Protein AF-A0A6G0VQF3-F1 (afdb_monomer)

InterPro domains:
  IPR008254 Flavodoxin/nitric oxide synthase [PS50902] (1-85)
  IPR016428 NADPH-dependent 7-cyano-7-deazaguanine reductase, QueF type 2 [TIGR03138] (78-310)
  IPR029039 Flavoprotein-like superfamily [G3DSA:3.40.50.360] (1-64)
  IPR029039 Flavoprotein-like superfamily [SSF52218] (2-85)
  IPR029139 NADPH-dependent 7-cyano-7-deazaguanine reductase, N-terminal [PF14819] (80-159)
  IPR029500 NADPH-dependent 7-cyano-7-deazaguanine reductase QueF [PF14489] (224-296)
  IPR043133 GTP cyclohydrolase I, C-terminal/NADPH-dependent 7-cyano-7-deazaguanine reductase [G3DSA:3.30.1130.10] (68-167)
  IPR043133 GTP cyclohydrolase I, C-terminal/NADPH-dependent 7-cyano-7-deazaguanine reductase [G3DSA:3.30.1130.10] (172-310)
  IPR050084 NADPH-dependent 7-cyano-7-deazaguanine reductase [PTHR34354] (188-310)

Radius of gyration: 23.1 Å; Cα contacts (8 Å, |Δi|>4): 620; chains: 1; bounding box: 64×38×63 Å

pLDDT: mean 93.53, std 6.13, range [60.81, 98.62]

Organism: Aphis craccivora (NCBI:txid307492)

Foldseek 3Di:
DAAQPAEDADEFEAACPVPQAAGRQVLLVVCVVNVVNNHNYDAWAFCPPGHGDDYSQDPDPTTGRHHYHYCPPPVLQPWWKKKKKKFQFQWAAEPVRHIDDWIKIKIDGPFFPDDDDPVVVLVVRVVRNYPYDNDVVVVQVVVQVVVCVRRVHGMDMDIDHPVRLVVLPADDDDFAELPPDPDDQDALAADLCLQLVQQPAPDWDWTKYKYQQAWAAAQVPRDIKGKIKIKTFTARGTDSVSVVNNRSSRHYHHDDPQVVQVVSQVSCCPNRVTPWIKMWMWIADDSRMTIIIMIISDDDDDDPRHHPRD

Mean predicted aligned error: 8.59 Å

Solvent-accessible surface area (backbone atoms only — not comparable to full-atom values): 16806 Å² total; per-residue (Å²): 128,85,29,68,91,36,79,43,76,46,72,39,72,37,40,42,74,91,38,15,72,51,28,36,30,68,44,32,60,52,49,52,54,44,50,76,29,45,31,47,74,46,62,74,24,69,43,78,95,66,65,64,78,33,48,61,20,48,77,51,92,61,27,27,57,9,44,76,42,33,64,86,84,41,47,86,76,52,63,44,39,39,43,37,31,39,36,65,70,44,39,26,17,32,80,88,61,51,80,43,75,36,35,36,41,38,38,39,38,69,68,34,75,42,85,81,58,67,67,60,50,42,54,57,54,58,62,32,50,82,39,68,37,91,47,71,66,60,52,51,52,51,52,40,54,54,47,21,64,67,20,53,31,57,54,48,77,47,80,38,54,68,67,62,54,58,74,62,49,71,45,76,88,72,68,44,70,55,68,91,60,100,72,91,82,92,68,42,64,70,43,75,70,44,42,61,72,22,75,77,50,91,50,71,44,76,50,38,34,30,35,75,73,35,30,31,16,34,69,87,75,66,46,81,41,46,26,35,40,38,41,36,35,32,26,52,42,67,38,54,68,31,47,47,54,32,48,45,5,28,50,72,34,66,44,54,72,58,55,49,46,52,48,52,41,50,50,43,47,73,64,56,56,43,81,36,45,34,34,37,36,48,31,40,52,58,89,51,33,27,55,31,29,34,41,19,74,48,96,80,83,79,85,83,57,45,46,91,79,82

Sequence (310 aa):
INFSNKTVALFGCGDQEDYSEYFCDALSVIYKTIKKNKAKIIGEWPTKGYIFDSSKALLNKDYFVGLILDEDRQSDQTTYRKDVWTLYELSWLNLDGLPQIAIARIEFDVTTINIIESKSLKLYINSFNQIKFSKSIHLIEQLKHDLNQCAMGKVCIKLFNLNEVENAGISKFSGICIDNKNISIKSYNYNKLLLKTSSKTQQVVTESLYSDLFKSNCPVTNQPDWASINIIYTGQKINHIALLKYLISFRTHNEFHEECIERIFNDIQNICCPKKLTVYARYNRRGGIDINPWRSNIFFEPSFVRLARQ

Nearest PDB structures (foldseek):
  3uxj-assembly2_C  TM=9.795E-01  e=9.397E-35  Vibrio cholerae O1 biovar El Tor str. N16961
  4iqi-assembly1_A  TM=9.760E-01  e=7.835E-34  Vibrio cholerae O1 biovar El Tor str. N16961
  4ghm-assembly1_B  TM=9.785E-01  e=2.700E-33  Vibrio cholerae O1 biovar El Tor str. N16961
  3rzp-assembly2_C  TM=9.761E-01  e=4.078E-33  Vibrio cholerae
  3rj4-assembly1_A  TM=9.653E-01  e=5.161E-33  Vibrio cholerae O1 biovar El Tor str. N16961

Structure (mmCIF, N/CA/C/O backbone):
data_AF-A0A6G0VQF3-F1
#
_entry.id   AF-A0A6G0VQF3-F1
#
loop_
_atom_site.group_PDB
_atom_site.id
_atom_site.type_symbol
_atom_site.label_atom_id
_atom_site.label_alt_id
_atom_site.label_comp_id
_atom_site.label_asym_id
_atom_site.label_entity_id
_atom_site.label_seq_id
_atom_site.pdbx_PDB_ins_code
_atom_site.Cartn_x
_atom_site.Cartn_y
_atom_site.Cartn_z
_atom_site.occupancy
_atom_site.B_iso_or_equiv
_atom_site.auth_seq_id
_atom_site.auth_comp_id
_atom_site.auth_asym_id
_atom_site.auth_atom_id
_atom_site.pdbx_PDB_model_num
ATOM 1 N N . ILE A 1 1 ? -38.102 -13.947 0.397 1.00 76.44 1 ILE A N 1
ATOM 2 C CA . ILE A 1 1 ? -36.753 -14.125 0.995 1.00 76.44 1 ILE A CA 1
ATOM 3 C C . ILE A 1 1 ? -36.885 -13.890 2.498 1.00 76.44 1 ILE A C 1
ATOM 5 O O . ILE A 1 1 ? -37.515 -12.911 2.858 1.00 76.44 1 ILE A O 1
ATOM 9 N N . ASN A 1 2 ? -36.377 -14.771 3.366 1.00 84.44 2 ASN A N 1
ATOM 10 C CA . ASN A 1 2 ? -36.492 -14.636 4.828 1.00 84.44 2 ASN A CA 1
ATOM 11 C C . ASN A 1 2 ? -35.145 -14.195 5.433 1.00 84.44 2 ASN A C 1
ATOM 13 O O . ASN A 1 2 ? -34.149 -14.891 5.248 1.00 84.44 2 ASN A O 1
ATOM 17 N N . PHE A 1 3 ? -35.120 -13.078 6.170 1.00 90.25 3 PHE A N 1
ATOM 18 C CA . PHE A 1 3 ? -33.912 -12.531 6.800 1.00 90.25 3 PHE A CA 1
ATOM 19 C C . PHE A 1 3 ? -33.907 -12.621 8.336 1.00 90.25 3 PHE A C 1
ATOM 21 O O . PHE A 1 3 ? -33.040 -12.024 8.963 1.00 90.25 3 PHE A O 1
ATOM 28 N N . SER A 1 4 ? -34.811 -13.388 8.956 1.00 89.12 4 SER A N 1
ATOM 29 C CA . SER A 1 4 ? -35.035 -13.399 10.421 1.00 89.12 4 SER A CA 1
ATOM 30 C C . SER A 1 4 ? -33.774 -13.591 11.286 1.00 89.12 4 SER A C 1
ATOM 32 O O . SER A 1 4 ? -33.702 -13.059 12.385 1.00 89.12 4 SER A O 1
ATOM 34 N N . ASN A 1 5 ? -32.760 -14.307 10.784 1.00 91.38 5 ASN A N 1
ATOM 35 C CA . ASN A 1 5 ? -31.495 -14.568 11.490 1.00 91.38 5 ASN A CA 1
ATOM 36 C C . ASN A 1 5 ? -30.294 -13.844 10.859 1.00 91.38 5 ASN A C 1
ATOM 38 O O . ASN A 1 5 ? -29.147 -14.259 11.034 1.00 91.38 5 ASN A O 1
ATOM 42 N N . LYS A 1 6 ? -30.540 -12.808 10.053 1.00 94.31 6 LYS A N 1
ATOM 43 C CA . LYS A 1 6 ? -29.501 -12.046 9.359 1.00 94.31 6 LYS A CA 1
ATOM 44 C C . LYS A 1 6 ? -29.390 -10.651 9.958 1.00 94.31 6 LYS A C 1
ATOM 46 O O . LYS A 1 6 ? -30.382 -9.936 10.091 1.00 94.31 6 LYS A O 1
ATOM 51 N N . THR A 1 7 ? -28.158 -10.279 10.282 1.00 94.88 7 THR A N 1
ATOM 52 C CA . THR A 1 7 ? -27.789 -8.896 10.571 1.00 94.88 7 THR A CA 1
ATOM 53 C C . THR A 1 7 ? -27.442 -8.217 9.255 1.00 94.88 7 THR A C 1
ATOM 55 O O . THR A 1 7 ? -26.631 -8.750 8.499 1.00 94.88 7 THR A O 1
ATOM 58 N N . VAL A 1 8 ? -28.061 -7.075 8.972 1.00 93.56 8 VAL A N 1
ATOM 59 C CA . VAL A 1 8 ? -27.865 -6.330 7.724 1.00 93.56 8 VAL A CA 1
ATOM 60 C C . VAL A 1 8 ? -27.425 -4.911 8.054 1.00 93.56 8 VAL A C 1
ATOM 62 O O . VAL A 1 8 ? -28.078 -4.236 8.844 1.00 93.56 8 VAL A O 1
ATOM 65 N N . ALA A 1 9 ? -26.339 -4.462 7.435 1.00 93.94 9 ALA A N 1
ATOM 66 C CA . ALA A 1 9 ? -25.966 -3.055 7.372 1.00 93.94 9 ALA A CA 1
ATOM 67 C C . ALA A 1 9 ? -26.285 -2.535 5.968 1.00 93.94 9 ALA A C 1
ATOM 69 O O . ALA A 1 9 ? -26.156 -3.274 4.990 1.00 93.94 9 ALA A O 1
ATOM 70 N N . LEU A 1 10 ? -26.725 -1.286 5.884 1.00 94.56 10 LEU A N 1
ATOM 71 C CA . LEU A 1 10 ? -27.018 -0.615 4.625 1.00 94.56 10 LEU A CA 1
ATOM 72 C C . LEU A 1 10 ? -26.001 0.496 4.397 1.00 94.56 10 LEU A C 1
ATOM 74 O O . LEU A 1 10 ? -25.560 1.131 5.354 1.00 94.56 10 LEU A O 1
ATOM 78 N N . PHE A 1 11 ? -25.645 0.715 3.138 1.00 94.19 11 PHE A N 1
ATOM 79 C CA . PHE A 1 11 ? -24.887 1.879 2.713 1.00 94.19 11 PHE A CA 1
ATOM 80 C C . PHE A 1 11 ? -25.388 2.343 1.347 1.00 94.19 11 PHE A C 1
ATOM 82 O O . PHE A 1 11 ? -25.838 1.521 0.543 1.00 94.19 11 PHE A O 1
ATOM 89 N N . GLY A 1 12 ? -25.355 3.647 1.107 1.00 91.75 12 GLY A N 1
ATOM 90 C CA . GLY A 1 12 ? -25.802 4.259 -0.138 1.00 91.75 12 GLY A CA 1
ATOM 91 C C . GLY A 1 12 ? -24.855 5.366 -0.555 1.00 91.75 12 GLY A C 1
ATOM 92 O O . GLY A 1 12 ? -24.379 6.119 0.287 1.00 91.75 12 GLY A O 1
ATOM 93 N N . CYS A 1 13 ? -24.591 5.430 -1.855 1.00 90.25 13 CYS A N 1
ATOM 94 C CA . CYS A 1 13 ? -23.856 6.518 -2.482 1.00 90.25 13 CYS A CA 1
ATOM 95 C C . CYS A 1 13 ? -24.866 7.488 -3.104 1.00 90.25 13 CYS A C 1
ATOM 97 O O . CYS A 1 13 ? -25.846 7.037 -3.707 1.00 90.25 13 CYS A O 1
ATOM 99 N N . GLY A 1 14 ? -24.656 8.786 -2.952 1.00 90.12 14 GLY A N 1
ATOM 100 C CA . GLY A 1 14 ? -25.453 9.830 -3.591 1.00 90.12 14 GLY A CA 1
ATOM 101 C C . GLY A 1 14 ? -24.630 11.097 -3.772 1.00 90.12 14 GLY A C 1
ATOM 102 O O . GLY A 1 14 ? -23.522 11.170 -3.262 1.00 90.12 14 GLY A O 1
ATOM 103 N N . ASP A 1 15 ? -25.197 12.081 -4.458 1.00 89.25 15 ASP A N 1
ATOM 104 C CA . ASP A 1 15 ? -24.650 13.438 -4.549 1.00 89.25 15 ASP A CA 1
ATOM 105 C C . ASP A 1 15 ? -25.681 14.380 -3.921 1.00 89.25 15 ASP A C 1
ATOM 107 O O . ASP A 1 15 ?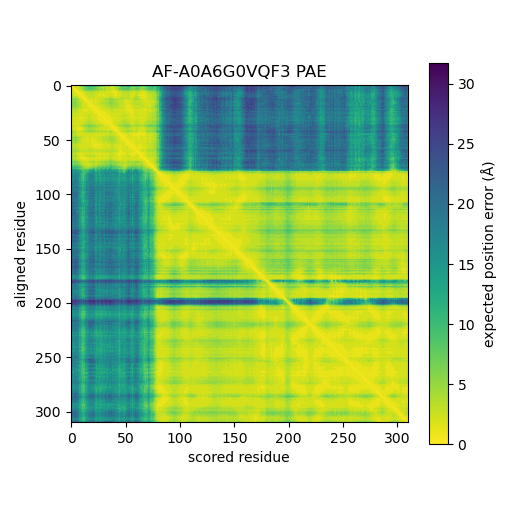 -26.834 14.451 -4.366 1.00 89.25 15 ASP A O 1
ATOM 111 N N . GLN A 1 16 ? -25.293 15.013 -2.817 1.00 91.19 16 GLN A N 1
ATOM 112 C CA . GLN A 1 16 ? -26.165 15.842 -1.988 1.00 91.19 16 GLN A CA 1
ATOM 113 C C . GLN A 1 16 ? -26.512 17.186 -2.640 1.00 91.19 16 GLN A 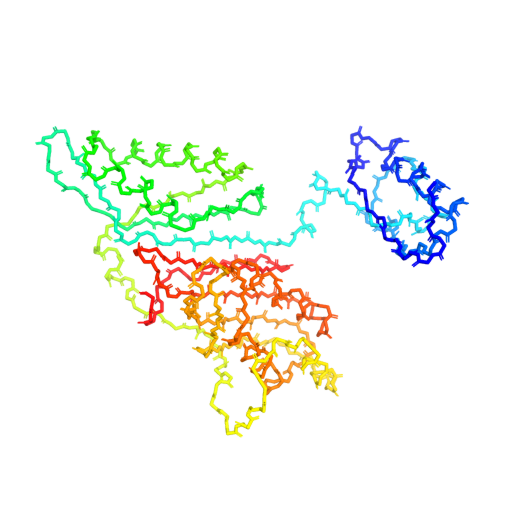C 1
ATOM 115 O O . GLN A 1 16 ? -27.486 17.811 -2.227 1.00 91.19 16 GLN A O 1
ATOM 120 N N . GLU A 1 17 ? -25.758 17.615 -3.658 1.00 89.25 17 GLU A N 1
ATOM 121 C CA . GLU A 1 17 ? -26.013 18.857 -4.388 1.00 89.25 17 GLU A CA 1
ATOM 122 C C . GLU A 1 17 ? -26.765 18.581 -5.694 1.00 89.25 17 GLU A C 1
ATOM 124 O O . GLU A 1 17 ? -27.862 19.106 -5.877 1.00 89.25 17 GLU A O 1
ATOM 129 N N . ASP A 1 18 ? -26.243 17.720 -6.575 1.00 91.44 18 ASP A N 1
ATOM 130 C CA . ASP A 1 18 ? -26.858 17.504 -7.896 1.00 91.44 18 ASP A CA 1
ATOM 131 C C . ASP A 1 18 ? -28.184 16.725 -7.808 1.00 91.44 18 ASP A C 1
ATOM 133 O O . ASP A 1 18 ? -29.052 16.861 -8.675 1.00 91.44 18 ASP A O 1
ATOM 137 N N . TYR A 1 19 ? -28.368 15.923 -6.752 1.00 92.06 19 TYR A N 1
ATOM 138 C CA . TYR A 1 19 ? -29.589 15.149 -6.495 1.00 92.06 19 TYR A CA 1
ATOM 139 C C . TYR A 1 19 ? -30.152 15.400 -5.087 1.00 92.06 19 TYR A C 1
ATOM 141 O O . TYR A 1 19 ? -30.688 14.486 -4.448 1.00 92.06 19 TYR A O 1
ATOM 149 N N . SER A 1 20 ? -30.073 16.647 -4.619 1.00 94.06 20 SER A N 1
ATOM 150 C CA . SER A 1 20 ? -30.501 17.093 -3.285 1.00 94.06 20 SER A CA 1
ATOM 151 C C . SER A 1 20 ? -31.940 16.702 -2.902 1.00 94.06 20 SER A C 1
ATOM 153 O O . SER A 1 20 ? -32.206 16.447 -1.729 1.00 94.06 20 SER A O 1
ATOM 155 N N . GLU A 1 21 ? -32.876 16.627 -3.859 1.00 96.00 21 GLU A N 1
ATOM 156 C CA . GLU A 1 21 ? -34.295 16.287 -3.628 1.00 96.00 21 GLU A CA 1
ATOM 157 C C . GLU A 1 21 ? -34.560 14.781 -3.420 1.00 96.00 21 GLU A C 1
ATOM 159 O O . GLU A 1 21 ? -35.610 14.388 -2.891 1.00 96.00 21 GLU A O 1
ATOM 164 N N . TYR A 1 22 ? -33.620 13.929 -3.842 1.00 93.56 22 TYR A N 1
ATOM 165 C CA . TYR A 1 22 ? -33.747 12.464 -3.840 1.00 93.56 22 TYR A CA 1
ATOM 166 C C . TYR A 1 22 ? -32.529 11.779 -3.206 1.00 93.56 22 TYR A C 1
ATOM 168 O O . TYR A 1 22 ? -32.245 10.608 -3.494 1.00 93.56 22 TYR A O 1
ATOM 176 N N . PHE A 1 23 ? -31.793 12.502 -2.359 1.00 95.25 23 PHE A N 1
ATOM 177 C CA . PHE A 1 23 ? -30.484 12.096 -1.869 1.00 95.25 23 PHE A CA 1
ATOM 178 C C . PHE A 1 23 ? -30.550 10.727 -1.169 1.00 95.25 23 PHE A C 1
ATOM 180 O O . PHE A 1 23 ? -31.216 10.546 -0.149 1.00 95.25 23 PHE A O 1
ATOM 187 N N . CYS A 1 24 ? -29.892 9.724 -1.756 1.00 95.81 24 CYS A N 1
ATOM 188 C CA . CYS A 1 24 ? -29.877 8.324 -1.308 1.00 95.81 24 CYS A CA 1
ATOM 189 C C . CYS A 1 24 ? -31.252 7.635 -1.128 1.00 95.81 24 CYS A C 1
ATOM 191 O O . CYS A 1 24 ? -31.352 6.626 -0.422 1.00 95.81 24 CYS A O 1
ATOM 193 N N . ASP A 1 25 ? -32.309 8.088 -1.810 1.00 95.88 25 ASP A N 1
ATOM 194 C CA . ASP A 1 25 ? -33.683 7.564 -1.693 1.00 95.88 25 ASP A CA 1
ATOM 195 C C . ASP A 1 25 ? -33.810 6.033 -1.807 1.00 95.88 25 ASP A C 1
ATOM 197 O O . ASP A 1 25 ? -34.651 5.412 -1.140 1.00 95.88 25 ASP A O 1
ATOM 201 N N . ALA A 1 26 ? -32.969 5.410 -2.638 1.00 94.50 26 ALA A N 1
ATOM 202 C CA . ALA A 1 26 ? -32.969 3.970 -2.890 1.00 94.50 26 ALA A CA 1
ATOM 203 C C . ALA A 1 26 ? -32.822 3.137 -1.603 1.00 94.50 26 ALA A C 1
ATOM 205 O O . ALA A 1 26 ? -33.435 2.070 -1.472 1.00 94.50 26 ALA A O 1
ATOM 206 N N . LEU A 1 27 ? -32.089 3.651 -0.609 1.00 95.38 27 LEU A N 1
ATOM 207 C CA . LEU A 1 27 ? -31.920 2.994 0.686 1.00 95.38 27 LEU A CA 1
ATOM 208 C C . LEU A 1 27 ? -33.245 2.772 1.415 1.00 95.38 27 LEU A C 1
ATOM 210 O O . LEU A 1 27 ? -33.416 1.745 2.071 1.00 95.38 27 LEU A O 1
ATOM 214 N N . SER A 1 28 ? -34.216 3.673 1.250 1.00 94.00 28 SER A N 1
ATOM 215 C CA . SER A 1 28 ? -35.552 3.539 1.842 1.00 94.00 28 SER A CA 1
ATOM 216 C C . SER A 1 28 ? -36.264 2.279 1.352 1.00 94.00 28 SER A C 1
ATOM 218 O O . SER A 1 28 ? -36.881 1.547 2.132 1.00 94.00 28 SER A O 1
ATOM 220 N N . VAL A 1 29 ? -36.172 2.008 0.047 1.00 93.31 29 VAL A N 1
ATOM 221 C CA . VAL A 1 29 ? -36.828 0.865 -0.601 1.00 93.31 29 VAL A CA 1
ATOM 222 C C . VAL A 1 29 ? -36.215 -0.442 -0.102 1.00 93.31 29 VAL A C 1
ATOM 224 O O . VAL A 1 29 ? -36.937 -1.374 0.277 1.00 93.31 29 VAL A O 1
ATOM 227 N N . ILE A 1 30 ? -34.884 -0.483 -0.030 1.00 94.06 30 ILE A N 1
ATOM 228 C CA . ILE A 1 30 ? -34.133 -1.636 0.469 1.00 94.06 30 ILE A CA 1
ATOM 229 C C . ILE A 1 30 ? -34.440 -1.859 1.954 1.00 94.06 30 ILE A C 1
ATOM 231 O O . ILE A 1 30 ? -34.842 -2.959 2.339 1.00 94.06 30 ILE A O 1
ATOM 235 N N . TYR A 1 31 ? -34.352 -0.814 2.779 1.00 94.56 31 TYR A N 1
ATOM 236 C CA . TYR A 1 31 ? -34.657 -0.873 4.208 1.00 94.56 31 TYR A CA 1
ATOM 237 C C . TYR A 1 31 ? -36.056 -1.421 4.481 1.00 94.56 31 TYR A C 1
ATOM 239 O O . TYR A 1 31 ? -36.204 -2.367 5.256 1.00 94.56 31 TYR A O 1
ATOM 247 N N . LYS A 1 32 ? -37.087 -0.878 3.819 1.00 93.38 32 LYS A N 1
ATOM 248 C CA . LYS A 1 32 ? -38.480 -1.322 3.987 1.00 93.38 32 LYS A CA 1
ATOM 249 C C . LYS A 1 32 ? -38.638 -2.797 3.630 1.00 93.38 32 LYS A C 1
ATOM 251 O O . LYS A 1 32 ? -39.273 -3.547 4.374 1.00 93.38 32 LYS A O 1
ATOM 256 N N . THR A 1 33 ? -38.020 -3.227 2.532 1.00 93.94 33 THR A N 1
ATOM 257 C CA . THR A 1 33 ? -38.063 -4.621 2.078 1.00 93.94 33 THR A CA 1
ATOM 258 C C . THR A 1 33 ? -37.383 -5.553 3.079 1.00 93.94 33 THR A C 1
ATOM 260 O O . THR A 1 33 ? -37.950 -6.576 3.464 1.00 93.94 33 THR A O 1
ATOM 263 N N . ILE A 1 34 ? -36.192 -5.198 3.554 1.00 93.50 34 ILE A N 1
ATOM 264 C CA . ILE A 1 34 ? -35.406 -6.016 4.484 1.00 93.50 34 ILE A CA 1
ATOM 265 C C . ILE A 1 34 ? -36.065 -6.071 5.869 1.00 93.50 34 ILE A C 1
ATOM 267 O O . ILE A 1 34 ? -36.186 -7.151 6.453 1.00 93.50 34 ILE A O 1
ATOM 271 N N . LYS A 1 35 ? -36.587 -4.939 6.356 1.00 90.81 35 LYS A N 1
ATOM 272 C CA . LYS A 1 35 ? -37.320 -4.840 7.625 1.00 90.81 35 LYS A CA 1
ATOM 273 C C . LYS A 1 35 ? -38.602 -5.670 7.601 1.00 90.81 35 LYS A C 1
ATOM 275 O O . LYS A 1 35 ? -38.848 -6.433 8.532 1.00 90.81 35 LYS A O 1
ATOM 280 N N . LYS A 1 36 ? -39.382 -5.604 6.511 1.00 94.06 36 LYS A N 1
ATOM 281 C CA . LYS A 1 36 ? -40.583 -6.440 6.311 1.00 94.06 36 LYS A CA 1
ATOM 282 C C . LYS A 1 36 ? -40.260 -7.938 6.377 1.00 94.06 36 LYS A C 1
ATOM 284 O O . LYS A 1 36 ? -41.065 -8.722 6.870 1.00 94.06 36 LYS A O 1
ATOM 289 N N . ASN A 1 37 ? -39.068 -8.327 5.929 1.00 93.94 37 ASN A N 1
ATOM 290 C CA . ASN A 1 37 ? -38.582 -9.707 5.945 1.00 93.94 37 ASN A CA 1
ATOM 291 C C . ASN A 1 37 ? -37.783 -10.071 7.221 1.00 93.94 37 ASN A C 1
ATOM 293 O O . ASN A 1 37 ? -37.055 -11.066 7.223 1.00 93.94 37 ASN A O 1
ATOM 297 N N . LYS A 1 38 ? -37.974 -9.303 8.309 1.00 92.38 38 LYS A N 1
ATOM 298 C CA . LYS A 1 38 ? -37.513 -9.568 9.686 1.00 92.38 38 LYS A CA 1
ATOM 299 C C . LYS A 1 38 ? -35.995 -9.540 9.917 1.00 92.38 38 LYS A C 1
ATOM 301 O O . LYS A 1 38 ? -35.530 -10.125 10.889 1.00 92.38 38 LYS A O 1
ATOM 306 N N . ALA A 1 39 ? -35.209 -8.868 9.076 1.00 93.19 39 ALA A N 1
ATOM 307 C CA . ALA A 1 39 ? -33.775 -8.740 9.349 1.00 93.19 39 ALA A CA 1
ATOM 308 C C . ALA A 1 39 ? -33.486 -7.859 10.573 1.00 93.19 39 ALA A C 1
ATOM 310 O O . ALA A 1 39 ? -34.196 -6.883 10.833 1.00 93.19 39 ALA A O 1
ATOM 311 N N . LYS A 1 40 ? -32.375 -8.139 11.261 1.00 93.44 40 LYS A N 1
ATOM 312 C CA . LYS A 1 40 ? -31.799 -7.229 12.255 1.00 93.44 40 LYS A CA 1
ATOM 313 C C . LYS A 1 40 ? -30.964 -6.174 11.530 1.00 93.44 40 LYS A C 1
ATOM 315 O O . LYS A 1 40 ? -29.809 -6.419 11.192 1.00 93.44 40 LYS A O 1
ATOM 320 N N . ILE A 1 41 ? -31.552 -5.013 11.270 1.00 92.62 41 ILE A N 1
ATOM 321 C CA . ILE A 1 41 ? -30.846 -3.910 10.609 1.00 92.62 41 ILE A CA 1
ATOM 322 C C . ILE A 1 41 ? -30.011 -3.157 11.649 1.00 92.62 41 ILE A C 1
ATOM 324 O O . ILE A 1 41 ? -30.498 -2.881 12.744 1.00 92.62 41 ILE A O 1
ATOM 328 N N . ILE A 1 42 ? -28.754 -2.872 11.319 1.00 92.19 42 ILE A N 1
ATOM 329 C CA . ILE A 1 42 ? -27.816 -2.112 12.152 1.00 92.19 42 ILE A CA 1
ATOM 330 C C . ILE A 1 42 ? -27.232 -0.942 11.358 1.00 92.19 42 ILE A C 1
ATOM 332 O O . ILE A 1 42 ? -27.145 -1.006 10.133 1.00 92.19 42 ILE A O 1
ATOM 336 N N . GLY A 1 43 ? -26.781 0.084 12.078 1.00 84.62 43 GLY A N 1
ATOM 337 C CA . GLY A 1 43 ? -26.184 1.281 11.495 1.00 84.62 43 GLY A C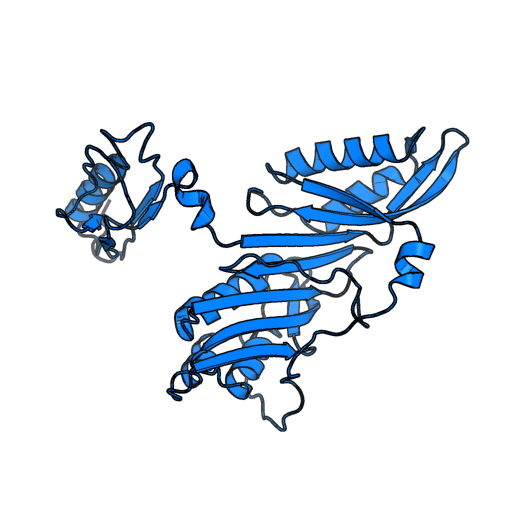A 1
ATOM 338 C C . GLY A 1 43 ? -27.227 2.367 11.251 1.00 84.62 43 GLY A C 1
ATOM 339 O O . GLY A 1 43 ? -28.021 2.284 10.317 1.00 84.62 43 GLY A O 1
ATOM 340 N N . GLU A 1 44 ? -27.202 3.383 12.105 1.00 93.12 44 GLU A N 1
ATOM 341 C CA . GLU A 1 44 ? -27.829 4.684 11.872 1.00 93.12 44 GLU A CA 1
ATOM 342 C C . GLU A 1 44 ? -26.687 5.668 11.616 1.00 93.12 44 GLU A C 1
ATOM 344 O O . GLU A 1 44 ? -25.664 5.605 12.307 1.00 93.12 44 GLU A O 1
ATOM 349 N N . TRP A 1 45 ? -26.821 6.529 10.611 1.00 95.00 45 TRP A N 1
ATOM 350 C CA . TRP A 1 45 ? -25.759 7.461 10.227 1.00 95.00 45 TRP A CA 1
ATOM 351 C C . TRP A 1 45 ? -26.226 8.901 10.404 1.00 95.00 45 TRP A C 1
ATOM 353 O O . TRP A 1 45 ? -27.339 9.208 9.981 1.00 95.00 45 TRP A O 1
ATOM 363 N N . PRO A 1 46 ? -25.442 9.784 11.045 1.00 94.69 46 PRO A N 1
ATOM 364 C CA . PRO A 1 46 ? -25.886 11.144 11.310 1.00 94.69 46 PRO A CA 1
ATOM 365 C C . PRO A 1 46 ? -26.098 11.934 10.012 1.00 94.69 46 PRO A C 1
ATOM 367 O O . PRO A 1 46 ? -25.311 11.827 9.075 1.00 94.69 46 PRO A O 1
ATOM 370 N N . THR A 1 47 ? -27.118 12.792 9.989 1.00 94.75 47 THR A N 1
ATOM 371 C CA . THR A 1 47 ? -27.329 13.785 8.916 1.00 94.75 47 THR A CA 1
ATOM 372 C C . THR A 1 47 ? -26.338 14.945 8.988 1.00 94.75 47 THR A C 1
ATOM 374 O O . THR A 1 47 ? -26.200 15.727 8.049 1.00 94.75 47 THR A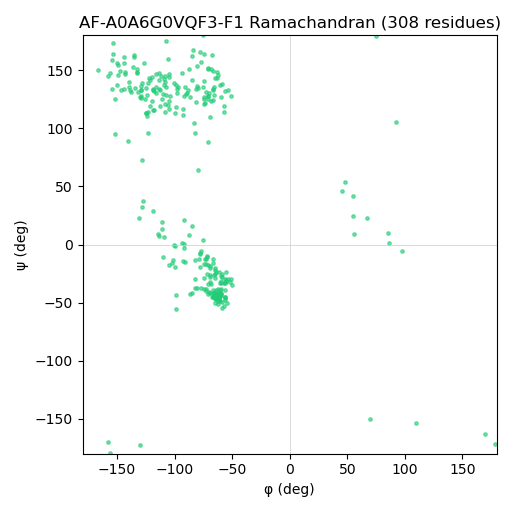 O 1
ATOM 377 N N . LYS A 1 48 ? -25.607 15.059 10.102 1.00 93.38 48 LYS A N 1
ATOM 378 C CA . LYS A 1 48 ? -24.586 16.082 10.312 1.00 93.38 48 LYS A CA 1
ATOM 379 C C . LYS A 1 48 ? -23.488 15.990 9.251 1.00 93.38 48 LYS A C 1
ATOM 381 O O . LYS A 1 48 ? -22.836 14.960 9.127 1.00 93.38 48 LYS A O 1
ATOM 386 N N . GLY A 1 49 ? -23.221 17.118 8.598 1.00 87.56 49 GLY A N 1
ATOM 387 C CA . GLY A 1 49 ? -22.200 17.232 7.557 1.00 87.56 49 GLY A CA 1
ATOM 388 C C . GLY A 1 49 ? -22.756 17.124 6.139 1.00 87.56 49 GLY A C 1
ATOM 389 O O . GLY A 1 49 ? -21.996 17.371 5.212 1.00 87.56 49 GLY A O 1
ATOM 390 N N . TYR A 1 50 ? -24.049 16.822 5.982 1.00 91.69 50 TYR A N 1
ATOM 391 C CA . TYR A 1 50 ? -24.733 16.823 4.690 1.00 91.69 50 TYR A CA 1
ATOM 392 C C . TYR A 1 50 ? -25.634 18.054 4.531 1.00 91.69 50 TYR A C 1
ATOM 394 O O . TYR A 1 50 ? -26.241 18.518 5.499 1.00 91.69 50 TYR A O 1
ATOM 402 N N . ILE A 1 51 ? -25.745 18.547 3.301 1.00 91.56 51 ILE A N 1
ATOM 403 C CA . ILE A 1 51 ? -26.639 19.610 2.849 1.00 91.56 51 ILE A CA 1
ATOM 404 C C . ILE A 1 51 ? -27.454 19.033 1.691 1.00 91.56 51 ILE A C 1
ATOM 406 O O . ILE A 1 51 ? -26.894 18.707 0.656 1.00 91.56 51 ILE A O 1
ATOM 410 N N . PHE A 1 52 ? -28.760 18.869 1.880 1.00 94.88 52 PHE A N 1
ATOM 411 C CA . PHE A 1 52 ? -29.678 18.298 0.890 1.00 94.88 52 PHE A CA 1
ATOM 412 C C . PHE A 1 52 ? -31.101 18.818 1.150 1.00 94.88 52 PHE A C 1
ATOM 414 O O . PHE A 1 52 ? -31.416 19.217 2.275 1.00 94.88 52 PHE A O 1
ATOM 421 N N . ASP A 1 53 ? -31.972 18.777 0.141 1.00 96.00 53 ASP A N 1
ATOM 422 C CA . ASP A 1 53 ? -33.355 19.264 0.247 1.00 96.00 53 ASP A CA 1
ATOM 423 C C . ASP A 1 53 ? -34.295 18.198 0.824 1.00 96.00 53 ASP A C 1
ATOM 425 O O . ASP A 1 53 ? -35.162 18.484 1.654 1.00 96.00 53 ASP A O 1
ATOM 429 N N . SER A 1 54 ? -34.136 16.943 0.391 1.00 95.19 54 SER A N 1
ATOM 430 C CA . SER A 1 54 ? -34.993 15.829 0.791 1.00 95.19 54 SER A CA 1
ATOM 431 C C . SER A 1 54 ? -34.292 14.476 0.649 1.00 95.19 54 SER A C 1
ATOM 433 O O . SER A 1 54 ? -33.481 14.244 -0.241 1.00 95.19 54 SER A O 1
ATOM 435 N N . SER A 1 55 ? -34.636 13.544 1.542 1.00 96.50 55 SER A N 1
ATOM 436 C CA . SER A 1 55 ? -34.181 12.157 1.463 1.00 96.50 55 SER A CA 1
ATOM 437 C C . SER A 1 55 ? -35.183 11.201 2.105 1.00 96.50 55 SER A C 1
ATOM 439 O O . SER A 1 55 ? -35.513 11.295 3.291 1.00 96.50 55 SER A O 1
ATOM 441 N N . LYS A 1 56 ? -35.624 10.194 1.348 1.00 96.50 56 LYS A N 1
ATOM 442 C CA . LYS A 1 56 ? -36.427 9.068 1.852 1.00 96.50 56 LYS A CA 1
ATOM 443 C C . LYS A 1 56 ? -35.611 8.103 2.714 1.00 96.50 56 LYS A C 1
ATOM 445 O O . LYS A 1 56 ? -36.203 7.198 3.315 1.00 96.50 56 LYS A O 1
ATOM 450 N N . ALA A 1 57 ? -34.284 8.245 2.744 1.00 96.06 57 ALA A N 1
ATOM 451 C CA . ALA A 1 57 ? -33.394 7.443 3.577 1.00 96.06 57 ALA A CA 1
ATOM 452 C C . ALA A 1 57 ? -33.388 7.896 5.047 1.00 96.06 57 ALA A C 1
ATOM 454 O O . ALA A 1 57 ? -32.832 7.197 5.888 1.00 96.06 57 ALA A O 1
ATOM 455 N N . LEU A 1 58 ? -34.018 9.021 5.393 1.00 96.19 58 LEU A N 1
ATOM 456 C CA . LEU A 1 58 ? -34.110 9.488 6.776 1.00 96.19 58 LEU A CA 1
ATOM 457 C C . LEU A 1 58 ? -34.945 8.543 7.656 1.00 96.19 58 LEU A C 1
ATOM 459 O O . LEU A 1 58 ? -36.088 8.206 7.339 1.00 96.19 58 LEU A O 1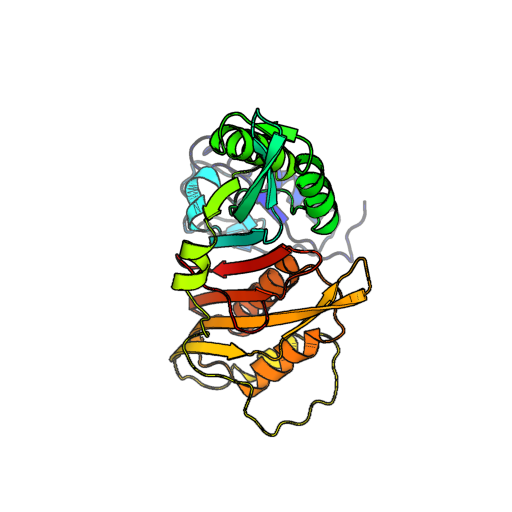
ATOM 463 N N . LEU A 1 59 ? -34.384 8.145 8.800 1.00 93.31 59 LEU A N 1
ATOM 464 C CA . LEU A 1 59 ? -35.123 7.519 9.903 1.00 93.31 59 LEU A CA 1
ATOM 465 C C . LEU A 1 59 ? -35.836 8.581 10.745 1.00 93.31 59 LEU A C 1
ATOM 467 O O . LEU A 1 59 ? -36.944 8.360 11.233 1.00 93.31 59 LEU A O 1
ATOM 471 N N . ASN A 1 60 ? -35.177 9.725 10.917 1.00 92.88 60 ASN A N 1
ATOM 472 C CA . ASN A 1 60 ? -35.661 10.931 11.576 1.00 92.88 60 ASN A CA 1
ATOM 473 C C . ASN A 1 60 ? -34.829 12.130 11.070 1.00 92.88 60 ASN A C 1
ATOM 475 O O . ASN A 1 60 ? -34.079 11.994 10.109 1.00 92.88 60 ASN A O 1
ATOM 479 N N . LYS A 1 61 ? -34.961 13.307 11.694 1.00 91.62 61 LYS A N 1
ATOM 480 C CA . LYS A 1 61 ? -34.234 14.519 11.269 1.00 91.62 61 LYS A CA 1
ATOM 481 C C . LYS A 1 61 ? -32.711 14.425 11.445 1.00 91.62 61 LYS A C 1
ATOM 483 O O . LYS A 1 61 ? -31.976 15.092 10.723 1.00 91.62 61 LYS A O 1
ATOM 488 N N . ASP A 1 62 ? -32.254 13.603 12.380 1.00 95.31 62 ASP A N 1
ATOM 489 C CA . ASP A 1 62 ? -30.854 13.539 12.800 1.00 95.31 62 ASP A CA 1
ATOM 490 C C . ASP A 1 62 ? -30.110 12.339 12.201 1.00 95.31 62 ASP A C 1
ATOM 492 O O . ASP A 1 62 ? -28.880 12.319 12.209 1.00 95.31 62 ASP A O 1
ATOM 496 N N . TYR A 1 63 ? -30.834 11.341 11.674 1.00 96.38 63 TYR A N 1
ATOM 497 C CA . TYR A 1 63 ? -30.251 10.078 11.231 1.00 96.38 63 TYR A CA 1
ATOM 498 C C . TYR A 1 63 ? -30.842 9.534 9.927 1.00 96.38 63 TYR A C 1
ATOM 500 O O . TYR A 1 63 ? -32.060 9.426 9.757 1.00 96.38 63 TYR A O 1
ATOM 508 N N . PHE A 1 64 ? -29.948 9.081 9.052 1.00 96.94 64 PHE A N 1
ATOM 509 C CA . PHE A 1 64 ? -30.222 8.228 7.907 1.00 96.94 64 PHE A CA 1
ATOM 510 C C . PHE A 1 64 ? -30.254 6.746 8.280 1.00 96.94 64 PHE A C 1
ATOM 512 O O . PHE A 1 64 ? -29.713 6.296 9.296 1.00 96.94 64 PHE A O 1
ATOM 519 N N . VAL A 1 65 ? -30.858 5.971 7.389 1.00 93.56 65 VAL A N 1
ATOM 520 C CA . VAL A 1 65 ? -30.851 4.521 7.421 1.00 93.56 65 VAL A CA 1
ATOM 521 C C . VAL A 1 65 ? -29.580 3.966 6.780 1.00 93.56 65 VAL A C 1
ATOM 523 O O . VAL A 1 65 ? -29.453 3.912 5.562 1.00 93.56 65 VAL A O 1
ATOM 526 N N . GLY A 1 66 ? -28.648 3.491 7.604 1.00 92.56 66 GLY A N 1
ATOM 527 C CA . GLY A 1 66 ? -27.346 3.038 7.121 1.00 92.56 66 GLY A CA 1
ATOM 528 C C . GLY A 1 66 ? -26.403 4.183 6.742 1.00 92.56 66 GLY A C 1
ATOM 529 O O . GLY A 1 66 ? -26.742 5.354 6.873 1.00 92.56 66 GLY A O 1
ATOM 530 N N . LEU A 1 67 ? -25.195 3.821 6.313 1.00 93.62 67 LEU A N 1
ATOM 531 C CA . LEU A 1 67 ? -24.115 4.746 5.963 1.00 93.62 67 LEU A CA 1
ATOM 532 C C . LEU A 1 67 ? -24.431 5.496 4.662 1.00 93.62 67 LEU A C 1
ATOM 534 O O . LEU A 1 67 ? -24.659 4.870 3.629 1.00 93.62 67 LEU A O 1
ATOM 538 N N . ILE A 1 68 ? -24.400 6.824 4.707 1.00 93.25 68 ILE A N 1
ATOM 539 C CA . ILE A 1 68 ? -24.505 7.668 3.515 1.00 93.25 68 ILE A CA 1
ATOM 540 C C . ILE A 1 68 ? -23.104 8.071 3.074 1.00 93.25 68 ILE A C 1
ATOM 542 O O . ILE A 1 68 ? -22.276 8.418 3.909 1.00 93.25 68 ILE A O 1
ATOM 546 N N . LEU A 1 69 ? -22.832 7.991 1.778 1.00 89.88 69 LEU A N 1
ATOM 547 C CA . LEU A 1 69 ? -21.563 8.372 1.169 1.00 89.88 69 LEU A CA 1
ATOM 548 C C . LEU A 1 69 ? -21.833 9.326 0.012 1.00 89.88 69 LEU A C 1
ATOM 550 O O . LEU A 1 69 ? -22.766 9.111 -0.761 1.00 89.88 69 LEU A O 1
ATOM 554 N N . ASP A 1 70 ? -20.995 10.346 -0.095 1.00 86.12 70 ASP A N 1
ATOM 555 C CA . ASP A 1 70 ? -21.023 11.322 -1.175 1.00 86.12 70 ASP A CA 1
ATOM 556 C C . ASP A 1 70 ? -19.582 11.651 -1.565 1.00 86.12 70 ASP A C 1
ATOM 558 O O . ASP A 1 70 ? -18.945 12.523 -0.981 1.00 86.12 70 ASP A O 1
ATOM 562 N N . GLU A 1 71 ? -19.032 10.878 -2.500 1.00 76.31 71 GLU A N 1
ATOM 563 C CA . GLU A 1 71 ? -17.652 11.079 -2.954 1.00 76.31 71 GLU A CA 1
ATOM 564 C C . GLU A 1 71 ? -17.509 12.380 -3.759 1.00 76.31 71 GLU A C 1
ATOM 566 O O . GLU A 1 71 ? -16.448 12.998 -3.742 1.00 76.31 71 GLU A O 1
ATOM 571 N N . ASP A 1 72 ? -18.572 12.840 -4.421 1.00 80.56 72 ASP A N 1
ATOM 572 C CA . ASP A 1 72 ? -18.525 14.028 -5.272 1.00 80.56 72 ASP A CA 1
ATOM 573 C C . ASP A 1 72 ? -18.353 15.304 -4.434 1.00 80.56 72 ASP A C 1
ATOM 575 O O . ASP A 1 72 ? -17.544 16.173 -4.772 1.00 80.56 72 ASP A O 1
ATOM 579 N N . ARG A 1 73 ? -19.048 15.397 -3.291 1.00 81.44 73 ARG A N 1
ATOM 580 C CA . ARG A 1 73 ? -19.032 16.584 -2.413 1.00 81.44 73 ARG A CA 1
ATOM 581 C C . ARG A 1 73 ? -18.215 16.417 -1.138 1.00 81.44 73 ARG A C 1
ATOM 583 O O . ARG A 1 73 ? -17.863 17.415 -0.513 1.00 81.44 73 ARG A O 1
ATOM 590 N N . GLN A 1 74 ? -17.911 15.184 -0.741 1.00 78.62 74 GLN A N 1
ATOM 591 C CA . GLN A 1 74 ? -17.140 14.866 0.465 1.00 78.62 74 GLN A CA 1
ATOM 592 C C . GLN A 1 74 ? -15.960 13.925 0.173 1.00 78.62 74 GLN A C 1
ATOM 594 O O . GLN A 1 74 ? -15.571 13.135 1.034 1.00 78.62 74 GLN A O 1
ATOM 599 N N . SER A 1 75 ? -15.346 14.012 -1.014 1.00 69.62 75 SER A N 1
ATOM 600 C CA . SER A 1 75 ? -14.114 13.261 -1.340 1.00 69.62 75 SER A CA 1
ATOM 601 C C . SER A 1 75 ? -12.974 13.509 -0.345 1.00 69.62 75 SER A C 1
ATOM 603 O O . SER A 1 75 ? -12.094 12.668 -0.170 1.00 69.62 75 SER A O 1
ATOM 605 N N . ASP A 1 76 ? -12.986 14.640 0.363 1.00 60.81 76 ASP A N 1
ATOM 606 C CA . ASP A 1 76 ? -12.044 14.954 1.439 1.00 60.81 76 ASP A CA 1
ATOM 607 C C . ASP A 1 76 ? -12.240 14.093 2.701 1.00 60.81 76 ASP A C 1
ATOM 609 O O . ASP A 1 76 ? -11.325 13.978 3.521 1.00 60.81 76 ASP A O 1
ATOM 613 N N . GLN A 1 77 ? -13.407 13.458 2.853 1.00 66.69 77 GLN A N 1
ATOM 614 C CA . GLN A 1 77 ? -13.674 12.460 3.890 1.00 66.69 77 GLN A CA 1
ATOM 615 C C . GLN A 1 77 ? -13.170 11.065 3.505 1.00 66.69 77 GLN A C 1
ATOM 617 O O . GLN A 1 77 ? -13.051 10.194 4.377 1.00 66.69 77 GLN A O 1
ATOM 622 N N . THR A 1 78 ? -12.814 10.852 2.235 1.00 68.31 78 THR A N 1
ATOM 623 C CA . THR A 1 78 ? -12.161 9.623 1.799 1.00 68.31 78 THR A CA 1
ATOM 624 C C . THR A 1 78 ? -10.718 9.601 2.280 1.00 68.31 78 THR A C 1
ATOM 626 O O . THR A 1 78 ? -9.947 10.556 2.193 1.00 68.31 78 THR A O 1
ATOM 629 N N . THR A 1 79 ? -10.346 8.471 2.872 1.00 77.12 79 THR A N 1
ATOM 630 C CA . THR A 1 79 ? -9.038 8.299 3.497 1.00 77.12 79 THR A CA 1
ATOM 631 C C . THR A 1 79 ? -7.959 8.334 2.414 1.00 77.12 79 THR A C 1
ATOM 633 O O . THR A 1 79 ? -8.001 7.542 1.472 1.00 77.12 79 THR A O 1
ATOM 636 N N . TYR A 1 80 ? -6.975 9.228 2.541 1.00 89.00 80 TYR A N 1
ATOM 637 C CA . TYR A 1 80 ? -5.853 9.296 1.612 1.00 89.00 80 TYR A CA 1
ATOM 638 C C . TYR A 1 80 ? -5.148 7.942 1.538 1.00 89.00 80 TYR A C 1
ATOM 640 O O . TYR A 1 80 ? -4.781 7.338 2.551 1.00 89.00 80 TYR A O 1
ATOM 648 N N . ARG A 1 81 ? -4.894 7.482 0.320 1.00 91.62 81 ARG A N 1
ATOM 649 C CA . ARG A 1 81 ? -4.106 6.283 0.071 1.00 91.62 81 ARG A CA 1
ATOM 650 C C . ARG A 1 81 ? -3.385 6.387 -1.250 1.00 91.62 81 ARG A C 1
ATOM 652 O O . ARG A 1 81 ? -3.817 7.103 -2.152 1.00 91.62 81 ARG A O 1
ATOM 659 N N . LYS A 1 82 ? -2.303 5.632 -1.356 1.00 94.56 82 LYS A N 1
ATOM 660 C CA . LYS A 1 82 ? -1.610 5.405 -2.615 1.00 94.56 82 LYS A CA 1
ATOM 661 C C . LYS A 1 82 ? -0.801 4.129 -2.506 1.00 94.56 82 LYS A C 1
ATOM 663 O O . LYS A 1 82 ? -0.224 3.842 -1.451 1.00 94.56 82 LYS A O 1
ATOM 668 N N . ASP A 1 83 ? -0.718 3.411 -3.612 1.00 96.19 83 ASP A N 1
ATOM 669 C CA . ASP A 1 83 ? 0.189 2.283 -3.749 1.00 96.19 83 ASP A CA 1
ATOM 670 C C . ASP A 1 83 ? 1.359 2.726 -4.623 1.00 96.19 83 ASP A C 1
ATOM 672 O O . ASP A 1 83 ? 1.189 3.138 -5.773 1.00 96.19 83 ASP A O 1
ATOM 676 N N . VAL A 1 84 ? 2.558 2.728 -4.040 1.00 97.50 84 VAL A N 1
ATOM 677 C CA . VAL A 1 84 ? 3.765 3.241 -4.692 1.00 97.50 84 VAL A CA 1
ATOM 678 C C . VAL A 1 84 ? 4.665 2.080 -5.065 1.00 97.50 84 VAL A C 1
ATOM 680 O O . VAL A 1 84 ? 5.211 1.406 -4.197 1.00 97.50 84 VAL A O 1
ATOM 683 N N . TRP A 1 85 ? 4.854 1.863 -6.353 1.00 97.81 85 TRP A N 1
ATOM 684 C CA . TRP A 1 85 ? 5.610 0.744 -6.885 1.00 97.81 85 TRP A CA 1
ATOM 685 C C . TRP A 1 85 ? 6.936 1.224 -7.459 1.00 97.81 85 TRP A C 1
ATOM 687 O O . TRP A 1 85 ? 6.972 2.252 -8.140 1.00 97.81 85 TRP A O 1
ATOM 697 N N . THR A 1 86 ? 8.011 0.472 -7.235 1.00 98.06 86 THR A N 1
ATOM 698 C CA . THR A 1 86 ? 9.308 0.727 -7.876 1.00 98.06 86 THR A CA 1
ATOM 699 C C . THR A 1 86 ? 9.636 -0.411 -8.831 1.00 98.06 86 THR A C 1
ATOM 701 O O . THR A 1 86 ? 9.769 -1.560 -8.414 1.00 98.06 86 THR A O 1
ATOM 704 N N . LEU A 1 87 ? 9.789 -0.090 -10.116 1.00 97.81 87 LEU A N 1
ATOM 705 C CA . LEU A 1 87 ? 10.289 -1.000 -11.140 1.00 97.81 87 LEU A CA 1
ATOM 706 C C . LEU A 1 87 ? 11.798 -0.814 -11.261 1.00 97.81 87 LEU A C 1
ATOM 708 O O . LEU A 1 87 ? 12.266 0.229 -11.720 1.00 97.81 87 LEU A O 1
ATOM 712 N N . TYR A 1 88 ? 12.559 -1.822 -10.856 1.00 97.12 88 TYR A N 1
ATOM 713 C CA . TYR A 1 88 ? 14.019 -1.771 -10.873 1.00 97.12 88 TYR A CA 1
ATOM 714 C C . TYR A 1 88 ? 14.644 -2.290 -12.170 1.00 97.12 88 TYR A C 1
ATOM 716 O O . TYR A 1 88 ? 15.828 -2.070 -12.402 1.00 97.12 88 TYR A O 1
ATOM 724 N N . GLU A 1 89 ? 13.863 -2.996 -12.986 1.00 96.44 89 GLU A N 1
ATOM 725 C CA . GLU A 1 89 ? 14.329 -3.742 -14.162 1.00 96.44 89 GLU A CA 1
ATOM 726 C C . GLU A 1 89 ? 13.698 -3.210 -15.466 1.00 96.44 89 GLU A C 1
ATOM 728 O O . GLU A 1 89 ? 13.503 -3.967 -16.412 1.00 96.44 89 GLU A O 1
ATOM 733 N N . LEU A 1 90 ? 13.336 -1.919 -15.532 1.00 97.56 90 LEU A N 1
ATOM 734 C CA . LEU A 1 90 ? 12.741 -1.344 -16.744 1.00 97.56 90 LEU A CA 1
ATOM 735 C C . LEU A 1 90 ? 13.807 -1.155 -17.833 1.00 97.56 90 LEU A C 1
ATOM 737 O O . LEU A 1 90 ? 14.781 -0.423 -17.641 1.00 97.56 90 LEU A O 1
ATOM 741 N N . SER A 1 91 ? 13.582 -1.779 -18.991 1.00 97.75 91 SER A N 1
ATOM 742 C CA . SER A 1 91 ? 14.479 -1.736 -20.145 1.00 97.75 91 SER A CA 1
ATOM 743 C C . SER A 1 91 ? 13.705 -1.691 -21.466 1.00 97.75 91 SER A C 1
ATOM 745 O O . SER A 1 91 ? 12.595 -2.211 -21.565 1.00 97.75 91 SER A O 1
ATOM 747 N N . TRP A 1 92 ? 14.278 -1.038 -22.476 1.00 98.31 92 TRP A N 1
ATOM 748 C CA . TRP A 1 92 ? 13.745 -0.960 -23.843 1.00 98.31 92 TRP A CA 1
ATOM 749 C C . TRP A 1 92 ? 14.875 -0.668 -24.840 1.00 98.31 92 TRP A C 1
ATOM 751 O O . TRP A 1 92 ? 16.029 -0.530 -24.444 1.00 98.31 92 TRP A O 1
ATOM 761 N N . LEU A 1 93 ? 14.579 -0.546 -26.135 1.00 98.62 93 LEU A N 1
ATOM 762 C CA . LEU A 1 93 ? 15.575 -0.200 -27.157 1.00 98.62 93 LEU A CA 1
ATOM 763 C C . LEU A 1 93 ? 15.374 1.227 -27.682 1.00 98.62 93 LEU A C 1
ATOM 765 O O . LEU A 1 93 ? 14.244 1.681 -27.864 1.00 98.62 93 LEU A O 1
ATOM 769 N N . ASN A 1 94 ? 16.454 1.938 -28.007 1.00 97.81 94 ASN A N 1
ATOM 770 C CA . ASN A 1 94 ? 16.343 3.130 -28.856 1.00 97.81 94 ASN A CA 1
ATOM 771 C C . ASN A 1 94 ? 16.119 2.731 -30.340 1.00 97.81 94 ASN A C 1
ATOM 773 O O . ASN A 1 94 ? 16.059 1.544 -30.676 1.00 97.81 94 ASN A O 1
ATOM 777 N N . LEU A 1 95 ? 15.995 3.703 -31.256 1.00 97.62 95 LEU A N 1
ATOM 778 C CA . LEU A 1 95 ? 15.755 3.411 -32.683 1.00 97.62 95 LEU A CA 1
ATOM 779 C C . LEU A 1 95 ? 16.877 2.587 -33.334 1.00 97.62 95 LEU A C 1
ATOM 781 O O . LEU A 1 95 ? 16.595 1.713 -34.162 1.00 97.62 95 LEU A O 1
ATOM 785 N N . ASP A 1 96 ? 18.114 2.787 -32.890 1.00 97.75 96 ASP A N 1
ATOM 786 C CA . ASP A 1 96 ? 19.295 2.062 -33.368 1.00 97.75 96 ASP A CA 1
ATOM 787 C C . ASP A 1 96 ? 19.400 0.645 -32.778 1.00 97.75 96 ASP A C 1
ATOM 789 O O . ASP A 1 96 ? 20.243 -0.145 -33.191 1.00 97.75 96 ASP A O 1
ATOM 793 N N . GLY A 1 97 ? 18.514 0.280 -31.844 1.00 97.31 97 GLY A N 1
ATOM 794 C CA . GLY A 1 97 ? 18.530 -1.019 -31.173 1.00 97.31 97 GLY A CA 1
ATOM 795 C C . GLY A 1 97 ? 19.463 -1.088 -29.963 1.00 97.31 97 GLY A C 1
ATOM 796 O O . GLY A 1 97 ? 19.678 -2.178 -29.442 1.00 97.31 97 GLY A O 1
ATOM 797 N N . LEU A 1 98 ? 20.002 0.043 -29.499 1.00 97.81 98 LEU A N 1
ATOM 798 C CA . LEU A 1 98 ? 20.806 0.107 -28.281 1.00 97.81 98 LEU A CA 1
ATOM 799 C C . LEU A 1 98 ? 19.896 -0.003 -27.043 1.00 97.81 98 LEU A C 1
ATOM 801 O O . LEU A 1 98 ? 18.989 0.829 -26.897 1.00 97.81 98 LEU A O 1
ATOM 805 N N . PRO A 1 99 ? 20.147 -0.958 -26.127 1.00 98.12 99 PRO A N 1
ATOM 806 C CA . PRO A 1 99 ? 19.397 -1.071 -24.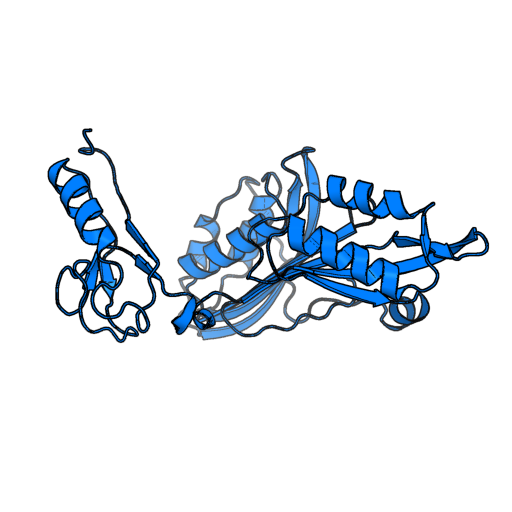882 1.00 98.12 99 PRO A CA 1
ATOM 807 C C . PRO A 1 99 ? 19.479 0.187 -24.019 1.00 98.12 99 PRO A C 1
ATOM 809 O O . PRO A 1 99 ? 20.537 0.793 -23.864 1.00 98.12 99 PRO A O 1
ATOM 812 N N . GLN A 1 100 ? 18.340 0.561 -23.458 1.00 97.81 100 GLN A N 1
ATOM 813 C CA . GLN A 1 100 ? 18.132 1.671 -22.541 1.00 97.81 100 GLN A CA 1
ATOM 814 C C . GLN A 1 100 ? 17.605 1.107 -21.227 1.00 97.81 100 GLN A C 1
ATOM 816 O O . GLN A 1 100 ? 16.821 0.163 -21.243 1.00 97.81 100 GLN A O 1
ATOM 821 N N . ILE A 1 101 ? 18.002 1.695 -20.101 1.00 96.88 101 ILE A N 1
ATOM 822 C CA . ILE A 1 101 ? 17.574 1.261 -18.768 1.00 96.88 101 ILE A CA 1
ATOM 823 C C . ILE A 1 101 ? 17.139 2.455 -17.928 1.00 96.88 101 ILE A C 1
ATOM 825 O O . ILE A 1 101 ? 17.676 3.557 -18.065 1.00 96.88 101 ILE A O 1
ATOM 829 N N . ALA A 1 102 ? 16.184 2.229 -17.035 1.00 97.06 102 ALA A N 1
ATOM 830 C CA . ALA A 1 102 ? 15.775 3.201 -16.030 1.00 97.06 102 ALA A CA 1
ATOM 831 C C . ALA A 1 102 ? 15.192 2.493 -14.804 1.00 97.06 102 ALA A C 1
ATOM 833 O O . ALA A 1 102 ? 14.789 1.333 -14.865 1.00 97.06 102 ALA A O 1
ATOM 834 N N . ILE A 1 103 ? 15.090 3.224 -13.698 1.00 97.25 103 ILE A N 1
ATOM 835 C CA . ILE A 1 103 ? 14.212 2.849 -12.590 1.00 97.25 103 ILE A CA 1
ATOM 836 C C . ILE A 1 103 ? 12.929 3.658 -12.746 1.00 97.25 103 ILE A C 1
ATOM 838 O O . ILE A 1 103 ? 12.983 4.862 -12.995 1.00 97.25 103 ILE A O 1
ATOM 842 N N . ALA A 1 104 ? 11.772 3.019 -12.611 1.00 97.38 104 ALA A N 1
ATOM 843 C CA . ALA A 1 104 ? 10.490 3.711 -12.665 1.00 97.38 104 ALA A CA 1
ATOM 844 C C . ALA A 1 104 ? 9.793 3.670 -11.311 1.00 97.38 104 ALA A C 1
ATOM 846 O O . ALA A 1 104 ? 9.801 2.647 -10.633 1.00 97.38 104 ALA A O 1
ATOM 847 N N . ARG A 1 105 ? 9.141 4.771 -10.945 1.00 97.31 105 ARG A N 1
ATOM 848 C CA . ARG A 1 105 ? 8.161 4.802 -9.862 1.00 97.31 105 ARG A CA 1
ATOM 849 C C . ARG A 1 105 ? 6.776 4.946 -10.456 1.00 97.31 105 ARG A C 1
ATOM 851 O O . ARG A 1 105 ? 6.553 5.859 -11.251 1.00 97.31 105 ARG A O 1
ATOM 858 N N . ILE A 1 106 ? 5.873 4.070 -10.043 1.00 97.31 106 ILE A N 1
ATOM 859 C CA . ILE A 1 106 ? 4.462 4.107 -10.403 1.00 97.31 106 ILE A CA 1
ATOM 860 C C . ILE A 1 106 ? 3.665 4.405 -9.137 1.00 97.31 106 ILE A C 1
ATOM 862 O O . ILE A 1 106 ? 3.921 3.838 -8.080 1.00 97.31 106 ILE A O 1
ATOM 866 N N . GLU A 1 107 ? 2.722 5.325 -9.233 1.00 96.38 107 GLU A N 1
ATOM 867 C CA . GLU A 1 107 ? 1.856 5.732 -8.135 1.00 96.38 107 GLU A CA 1
ATOM 868 C C . GLU A 1 107 ? 0.402 5.524 -8.558 1.00 96.38 107 GLU A C 1
ATOM 870 O O . GLU A 1 107 ? -0.072 6.204 -9.472 1.00 96.38 107 GLU A O 1
ATOM 875 N N . PHE A 1 108 ? -0.279 4.591 -7.891 1.00 94.94 108 PHE A N 1
ATOM 876 C CA . PHE A 1 108 ? -1.708 4.320 -8.055 1.00 94.94 108 PHE A CA 1
ATOM 877 C C . PHE A 1 108 ? -2.493 5.138 -7.033 1.00 94.94 108 PHE A C 1
ATOM 879 O O . PHE A 1 108 ? -2.283 4.997 -5.826 1.00 94.94 108 PHE A O 1
ATOM 886 N N . ASP A 1 109 ? -3.326 6.048 -7.526 1.00 88.06 109 ASP A N 1
ATOM 887 C CA . ASP A 1 109 ? -4.085 7.002 -6.718 1.00 88.06 109 ASP A CA 1
ATOM 888 C C . ASP A 1 109 ? -5.279 6.353 -5.985 1.00 88.06 109 ASP A C 1
ATOM 890 O O . ASP A 1 109 ? -5.720 5.265 -6.342 1.00 88.06 109 ASP A O 1
ATOM 894 N N . VAL A 1 110 ? -5.846 7.031 -4.976 1.00 82.19 110 VAL A N 1
ATOM 895 C CA . VAL A 1 110 ? -7.035 6.565 -4.234 1.00 82.19 110 VAL A CA 1
ATOM 896 C C . VAL A 1 110 ? -8.217 6.216 -5.143 1.00 82.19 110 VAL A C 1
ATOM 898 O O . VAL A 1 110 ? -8.975 5.297 -4.820 1.00 82.19 110 VAL A O 1
ATOM 901 N N . THR A 1 111 ? -8.304 6.894 -6.288 1.00 81.69 111 THR A N 1
ATOM 902 C CA . THR A 1 111 ? -9.337 6.730 -7.318 1.00 81.69 111 THR A CA 1
ATOM 903 C C . THR A 1 111 ? -9.246 5.438 -8.135 1.00 81.69 111 THR A C 1
ATOM 905 O O . THR A 1 111 ? -10.179 5.138 -8.874 1.00 81.69 111 THR A O 1
ATOM 908 N N . THR A 1 112 ? -8.161 4.659 -8.050 1.00 88.25 112 THR A N 1
ATOM 909 C CA . THR A 1 112 ? -8.065 3.397 -8.804 1.00 88.25 112 THR A CA 1
ATOM 910 C C . THR A 1 112 ? -9.020 2.345 -8.253 1.00 88.25 112 THR A C 1
ATOM 912 O O . THR A 1 112 ? -9.028 2.075 -7.050 1.00 88.25 112 THR A O 1
ATOM 915 N N . ILE A 1 113 ? -9.790 1.719 -9.143 1.00 87.31 113 ILE A N 1
ATOM 916 C CA . ILE A 1 113 ? -10.757 0.670 -8.795 1.00 87.31 113 ILE A CA 1
ATOM 917 C C . ILE A 1 113 ? -10.061 -0.689 -8.658 1.00 87.31 113 ILE A C 1
ATOM 919 O O . ILE A 1 113 ? -10.406 -1.467 -7.768 1.00 87.31 113 ILE A O 1
ATOM 923 N N . ASN A 1 114 ? -9.066 -0.968 -9.507 1.00 89.19 114 ASN A N 1
ATOM 924 C CA . ASN A 1 114 ? -8.377 -2.258 -9.543 1.00 89.19 114 ASN A CA 1
ATOM 925 C C . ASN A 1 114 ? -6.943 -2.156 -9.014 1.00 89.19 114 ASN A C 1
ATOM 927 O O . ASN A 1 114 ? -6.215 -1.215 -9.333 1.00 89.19 114 ASN A O 1
ATOM 931 N N . ILE A 1 115 ? -6.509 -3.192 -8.293 1.00 87.12 115 ILE A N 1
ATOM 932 C CA . ILE A 1 115 ? -5.090 -3.455 -8.020 1.00 87.12 115 ILE A CA 1
ATOM 933 C C . ILE A 1 115 ? -4.512 -4.244 -9.199 1.00 87.12 115 ILE A C 1
ATOM 935 O O . ILE A 1 115 ? -5.166 -5.138 -9.740 1.00 87.12 115 ILE A O 1
ATOM 939 N N . ILE A 1 116 ? -3.271 -3.942 -9.583 1.00 92.81 116 ILE A N 1
ATOM 940 C CA . ILE A 1 116 ? -2.555 -4.687 -10.622 1.00 92.81 116 ILE A CA 1
ATOM 941 C C . ILE A 1 116 ? -1.740 -5.810 -9.980 1.00 92.81 116 ILE A C 1
ATOM 943 O O . ILE A 1 116 ? -0.938 -5.584 -9.080 1.00 92.81 116 ILE A O 1
ATOM 947 N N . GLU A 1 117 ? -1.907 -7.039 -10.467 1.00 93.19 117 GLU A N 1
ATOM 948 C CA . GLU A 1 117 ? -1.159 -8.188 -9.959 1.00 93.19 117 GLU A CA 1
ATOM 949 C C . GLU A 1 117 ? 0.322 -8.113 -10.384 1.00 93.19 117 GLU A C 1
ATOM 951 O O . GLU A 1 117 ? 0.650 -7.978 -11.567 1.00 93.19 117 GLU A O 1
ATOM 956 N N . SER A 1 118 ? 1.226 -8.228 -9.407 1.00 92.31 118 SER A N 1
ATOM 957 C CA . SER A 1 118 ? 2.666 -7.968 -9.556 1.00 92.31 118 SER A CA 1
ATOM 958 C C . SER A 1 118 ? 3.375 -8.784 -10.646 1.00 92.31 118 SER A C 1
ATOM 960 O O . SER A 1 118 ? 4.222 -8.256 -11.372 1.00 92.31 118 SER A O 1
ATOM 962 N N . LYS A 1 119 ? 3.034 -10.067 -10.807 1.00 92.44 119 LYS A N 1
ATOM 963 C CA . LYS A 1 119 ? 3.636 -10.950 -11.808 1.00 92.44 119 LYS A CA 1
ATOM 964 C C . LYS A 1 119 ? 3.157 -10.590 -13.212 1.00 92.44 119 LYS A C 1
ATOM 966 O O . LYS A 1 119 ? 3.971 -10.583 -14.134 1.00 92.44 119 LYS A O 1
ATOM 971 N N . SER A 1 120 ? 1.878 -10.263 -13.379 1.00 94.56 120 SER A N 1
ATOM 972 C CA . SER A 1 120 ? 1.332 -9.761 -14.643 1.00 94.56 120 SER A CA 1
ATOM 973 C C . SER A 1 120 ? 2.000 -8.445 -15.053 1.00 94.56 120 SER A C 1
ATOM 975 O O . SER A 1 120 ? 2.444 -8.326 -16.196 1.00 94.56 120 SER A O 1
ATOM 977 N N . LEU A 1 121 ? 2.208 -7.524 -14.101 1.00 95.88 121 LEU A N 1
ATOM 978 C CA . LEU A 1 121 ? 2.910 -6.268 -14.352 1.00 95.88 121 LEU A CA 1
ATOM 979 C C . LEU A 1 121 ? 4.350 -6.531 -14.784 1.00 95.88 121 LEU A C 1
ATOM 981 O O . LEU A 1 121 ? 4.805 -5.964 -15.770 1.00 95.88 121 LEU A O 1
ATOM 985 N N . LYS A 1 122 ? 5.052 -7.450 -14.114 1.00 95.88 122 LYS A N 1
ATOM 986 C CA . LYS A 1 122 ? 6.404 -7.854 -14.515 1.00 95.88 122 LYS A CA 1
ATOM 987 C C . LYS A 1 122 ? 6.452 -8.346 -15.963 1.00 95.88 122 LYS A C 1
ATOM 989 O O . LYS A 1 122 ? 7.340 -7.950 -16.714 1.00 95.88 122 LYS A O 1
ATOM 994 N N . LEU A 1 123 ? 5.532 -9.228 -16.357 1.00 96.44 123 LEU A N 1
ATOM 995 C CA . LEU A 1 123 ? 5.491 -9.760 -17.723 1.00 96.44 123 LEU A CA 1
ATOM 996 C C . LEU A 1 123 ? 5.205 -8.661 -18.749 1.00 96.44 123 LEU A C 1
ATOM 998 O O . LEU A 1 123 ? 5.867 -8.612 -19.783 1.00 96.44 123 LEU A O 1
ATOM 1002 N N . TYR A 1 124 ? 4.271 -7.765 -18.436 1.00 97.38 124 TYR A N 1
ATOM 1003 C CA . TYR A 1 124 ? 3.964 -6.603 -19.262 1.00 97.38 124 TYR A CA 1
ATOM 1004 C C . TYR A 1 124 ? 5.180 -5.679 -19.421 1.00 97.38 124 TYR A C 1
ATOM 1006 O O . TYR A 1 124 ? 5.560 -5.366 -20.545 1.00 97.38 124 TYR A O 1
ATOM 1014 N N . ILE A 1 125 ? 5.866 -5.327 -18.331 1.00 97.00 125 ILE A N 1
ATOM 1015 C CA . ILE A 1 125 ? 7.082 -4.502 -18.379 1.00 97.00 125 ILE A CA 1
ATOM 1016 C C . ILE A 1 125 ? 8.183 -5.177 -19.205 1.00 97.00 125 ILE A C 1
ATOM 1018 O O . ILE A 1 125 ? 8.789 -4.542 -20.063 1.00 97.00 125 ILE A O 1
ATOM 1022 N N . ASN A 1 126 ? 8.387 -6.483 -19.030 1.00 96.19 126 ASN A N 1
ATOM 1023 C CA . ASN A 1 126 ? 9.376 -7.233 -19.805 1.00 96.19 126 ASN A CA 1
ATOM 1024 C C . ASN A 1 126 ? 9.054 -7.314 -21.302 1.00 96.19 126 ASN A C 1
ATOM 1026 O O . ASN A 1 126 ? 9.961 -7.559 -22.100 1.00 96.19 126 ASN A O 1
ATOM 1030 N N . SER A 1 127 ? 7.798 -7.100 -21.707 1.00 97.62 127 SER A N 1
ATOM 1031 C CA . SER A 1 127 ? 7.442 -7.059 -23.128 1.00 97.62 127 SER A CA 1
ATOM 1032 C C . SER A 1 127 ? 8.108 -5.889 -23.864 1.00 97.62 127 SER A C 1
ATOM 1034 O O . SER A 1 127 ? 8.361 -5.996 -25.062 1.00 97.62 127 SER A O 1
ATOM 1036 N N . PHE A 1 128 ? 8.492 -4.823 -23.149 1.00 97.69 128 PHE A N 1
ATOM 1037 C CA . PHE A 1 128 ? 9.171 -3.662 -23.726 1.00 97.69 128 PHE A CA 1
ATOM 1038 C C . PHE A 1 128 ? 10.666 -3.870 -23.980 1.00 97.69 128 PHE A C 1
ATOM 1040 O O . PHE A 1 128 ? 11.246 -3.096 -24.738 1.00 97.69 128 PHE A O 1
ATOM 1047 N N . ASN A 1 129 ? 11.280 -4.932 -23.442 1.00 97.94 129 ASN A N 1
ATOM 1048 C CA . ASN A 1 129 ? 12.728 -5.163 -23.531 1.00 97.94 129 ASN A CA 1
ATOM 1049 C C . ASN A 1 129 ? 13.255 -5.175 -24.979 1.00 97.94 129 ASN A C 1
ATOM 1051 O O . ASN A 1 129 ? 14.386 -4.769 -25.227 1.00 97.94 129 ASN A O 1
ATOM 1055 N N . GLN A 1 130 ? 12.425 -5.604 -25.939 1.00 98.06 130 GLN A N 1
ATOM 1056 C CA . GLN A 1 130 ? 12.760 -5.644 -27.369 1.00 98.06 130 GLN A CA 1
ATOM 1057 C C . GLN A 1 130 ? 12.011 -4.594 -28.208 1.00 98.06 130 GLN A C 1
ATOM 1059 O O . GLN A 1 130 ? 12.111 -4.606 -29.436 1.00 98.06 130 GLN A O 1
ATOM 1064 N N . ILE A 1 131 ? 11.258 -3.691 -27.577 1.00 97.94 131 ILE A N 1
ATOM 1065 C CA . ILE A 1 131 ? 10.485 -2.653 -28.265 1.00 97.94 131 ILE A CA 1
ATOM 1066 C C . ILE A 1 131 ? 11.331 -1.391 -28.406 1.00 97.94 131 ILE A C 1
ATOM 1068 O O . ILE A 1 131 ? 12.002 -0.953 -27.471 1.00 97.94 131 ILE A O 1
ATOM 1072 N N . LYS A 1 132 ? 11.287 -0.797 -29.601 1.00 98.25 132 LYS A N 1
ATOM 1073 C CA . LYS A 1 132 ? 12.007 0.435 -29.917 1.00 98.25 132 LYS A CA 1
ATOM 1074 C C . LYS A 1 132 ? 11.157 1.661 -29.612 1.00 98.25 132 LYS A C 1
ATOM 1076 O O . LYS A 1 132 ? 10.048 1.784 -30.124 1.00 98.25 132 LYS A O 1
ATOM 1081 N N . PHE A 1 133 ? 11.726 2.611 -28.880 1.00 97.75 133 PHE A N 1
ATOM 1082 C CA . PHE A 1 133 ? 11.158 3.943 -28.690 1.00 97.75 133 PHE A CA 1
ATOM 1083 C C . PHE A 1 133 ? 12.148 5.017 -29.132 1.00 97.75 133 PHE A C 1
ATOM 1085 O O . PHE A 1 133 ? 13.339 4.952 -28.837 1.00 97.75 133 PHE A O 1
ATOM 1092 N N . SER A 1 134 ? 11.644 6.050 -29.808 1.00 95.88 134 SER A N 1
ATOM 1093 C CA . SER A 1 134 ? 12.453 7.212 -30.199 1.00 95.88 134 SER A CA 1
ATOM 1094 C C . SER A 1 134 ? 12.871 8.076 -29.012 1.00 95.88 134 SER A C 1
ATOM 1096 O O . SER A 1 134 ? 13.945 8.672 -29.030 1.00 95.88 134 SER A O 1
ATOM 1098 N N . LYS A 1 135 ? 12.029 8.142 -27.978 1.00 94.50 135 LYS A N 1
ATOM 1099 C CA . LYS A 1 135 ? 12.253 8.883 -26.734 1.00 94.50 135 LYS A CA 1
ATOM 1100 C C . LYS A 1 135 ? 11.581 8.141 -25.583 1.00 94.50 135 LYS A C 1
ATOM 1102 O O . LYS A 1 135 ? 10.527 7.540 -25.776 1.00 94.50 135 LYS A O 1
ATOM 1107 N N . SER A 1 136 ? 12.146 8.248 -24.381 1.00 93.12 136 SER A N 1
ATOM 1108 C CA . SER A 1 136 ? 11.581 7.642 -23.166 1.00 93.12 136 SER A CA 1
ATOM 1109 C C . SER A 1 136 ? 10.169 8.142 -22.840 1.00 93.12 136 SER A C 1
ATOM 1111 O O . SER A 1 136 ? 9.389 7.401 -22.254 1.00 93.12 136 SER A O 1
ATOM 1113 N N . ILE A 1 137 ? 9.805 9.360 -23.262 1.00 94.69 137 ILE A N 1
ATOM 1114 C CA . ILE A 1 137 ? 8.457 9.905 -23.044 1.00 94.69 137 ILE A CA 1
ATOM 1115 C C . ILE A 1 137 ? 7.363 9.049 -23.694 1.00 94.69 137 ILE A C 1
ATOM 1117 O O . ILE A 1 137 ? 6.342 8.816 -23.062 1.00 94.69 137 ILE A O 1
ATOM 1121 N N . HIS A 1 138 ? 7.608 8.490 -24.882 1.00 96.88 138 HIS A N 1
ATOM 1122 C CA . HIS A 1 138 ? 6.627 7.640 -25.563 1.00 96.88 138 HIS A CA 1
ATOM 1123 C C . HIS A 1 138 ? 6.411 6.308 -24.824 1.00 96.88 138 HIS A C 1
ATOM 1125 O O . HIS A 1 138 ? 5.291 5.811 -24.763 1.00 96.88 138 HIS A O 1
ATOM 1131 N N . LEU A 1 139 ? 7.462 5.754 -24.202 1.00 96.19 139 LEU A N 1
ATOM 1132 C CA . LEU A 1 139 ? 7.332 4.598 -23.309 1.00 96.19 139 LEU A CA 1
ATOM 1133 C C . LEU A 1 139 ? 6.485 4.956 -22.080 1.00 96.19 139 LEU A C 1
ATOM 1135 O O . LEU A 1 139 ? 5.593 4.200 -21.712 1.00 96.19 139 LEU A O 1
ATOM 1139 N N . ILE A 1 140 ? 6.741 6.111 -21.452 1.00 96.19 140 ILE A N 1
ATOM 1140 C CA . ILE A 1 140 ? 5.966 6.576 -20.289 1.00 96.19 140 ILE A CA 1
ATOM 1141 C C . ILE A 1 140 ? 4.491 6.758 -20.658 1.00 96.19 140 ILE A C 1
ATOM 1143 O O . ILE A 1 140 ? 3.623 6.357 -19.886 1.00 96.19 140 ILE A O 1
ATOM 1147 N N . GLU A 1 141 ? 4.200 7.358 -21.811 1.00 96.62 141 GLU A N 1
ATOM 1148 C CA . GLU A 1 141 ? 2.835 7.565 -22.300 1.00 96.62 141 GLU A CA 1
ATOM 1149 C C . GLU A 1 141 ? 2.109 6.238 -22.527 1.00 96.62 141 GLU A C 1
ATOM 1151 O O . GLU A 1 141 ? 0.985 6.088 -22.048 1.00 96.62 141 GLU A O 1
ATOM 1156 N N . GLN A 1 142 ? 2.770 5.259 -23.155 1.00 97.56 142 GLN A N 1
ATOM 1157 C CA . GLN A 1 142 ? 2.218 3.916 -23.349 1.00 97.56 142 GLN A CA 1
ATOM 1158 C C . GLN A 1 142 ? 1.952 3.219 -22.007 1.00 97.56 142 GLN A C 1
ATOM 1160 O O . GLN A 1 142 ? 0.832 2.786 -21.743 1.00 97.56 142 GLN A O 1
ATOM 1165 N N . LEU A 1 143 ? 2.949 3.185 -21.114 1.00 97.06 143 LEU A N 1
ATOM 1166 C CA . LEU A 1 143 ? 2.803 2.609 -19.775 1.00 97.06 143 LEU A CA 1
ATOM 1167 C C . LEU A 1 143 ? 1.648 3.262 -19.013 1.00 97.06 143 LEU A C 1
ATOM 1169 O O . LEU A 1 143 ? 0.828 2.572 -18.416 1.00 97.06 143 LEU A O 1
ATOM 1173 N N . LYS A 1 144 ? 1.561 4.593 -19.040 1.00 96.81 144 LYS A N 1
ATOM 1174 C CA . LYS A 1 144 ? 0.512 5.336 -18.344 1.00 96.81 144 LYS A CA 1
ATOM 1175 C C . LYS A 1 144 ? -0.866 5.056 -18.937 1.00 96.81 144 LYS A C 1
ATOM 1177 O O . LYS A 1 144 ? -1.814 4.903 -18.173 1.00 96.81 144 LYS A O 1
ATOM 1182 N N . HIS A 1 145 ? -0.986 4.987 -20.261 1.00 97.06 145 HIS A N 1
ATOM 1183 C CA . HIS A 1 145 ? -2.239 4.645 -20.929 1.00 97.06 145 HIS A CA 1
ATOM 1184 C C . HIS A 1 145 ? -2.736 3.262 -20.489 1.00 97.06 145 HIS A C 1
ATOM 1186 O O . HIS A 1 145 ? -3.841 3.152 -19.957 1.00 97.06 145 HIS A O 1
ATOM 1192 N N . ASP A 1 146 ? -1.891 2.242 -20.620 1.00 97.69 146 ASP A N 1
ATOM 1193 C CA . ASP A 1 146 ? -2.263 0.852 -20.350 1.00 97.69 146 ASP A CA 1
ATOM 1194 C C . ASP A 1 146 ? -2.566 0.620 -18.862 1.00 97.69 146 ASP A C 1
ATOM 1196 O O . ASP A 1 146 ? -3.558 -0.025 -18.510 1.00 97.69 146 ASP A O 1
ATOM 1200 N N . LEU A 1 147 ? -1.761 1.202 -17.966 1.00 96.88 147 LEU A N 1
ATOM 1201 C CA . LEU A 1 147 ? -1.978 1.074 -16.525 1.00 96.88 147 LEU A CA 1
ATOM 1202 C C . LEU A 1 147 ? -3.203 1.861 -16.044 1.00 96.88 147 LEU A C 1
ATOM 1204 O O . LEU A 1 147 ? -3.896 1.368 -15.160 1.00 96.88 147 LEU A O 1
ATOM 1208 N N . ASN A 1 148 ? -3.523 3.022 -16.630 1.00 95.25 148 ASN A N 1
ATOM 1209 C CA . ASN A 1 148 ? -4.771 3.736 -16.320 1.00 95.25 148 ASN A CA 1
ATOM 1210 C C . ASN A 1 148 ? -6.003 2.898 -16.682 1.00 95.25 148 ASN A C 1
ATOM 1212 O O . ASN A 1 148 ? -6.965 2.868 -15.917 1.00 95.25 148 ASN A O 1
ATOM 1216 N N . GLN A 1 149 ? -5.977 2.219 -17.834 1.00 96.12 149 GLN A N 1
ATOM 1217 C CA . GLN A 1 149 ? -7.072 1.344 -18.259 1.00 96.12 149 GLN A CA 1
ATOM 1218 C C . GLN A 1 149 ? -7.194 0.124 -17.342 1.00 96.12 149 GLN A C 1
ATOM 1220 O O . GLN A 1 149 ? -8.288 -0.202 -16.891 1.00 96.12 149 GLN A O 1
ATOM 1225 N N . CYS A 1 150 ? -6.071 -0.519 -17.009 1.00 95.94 150 CYS A N 1
ATOM 1226 C CA . CYS A 1 150 ? -6.059 -1.686 -16.129 1.00 95.94 150 CYS A CA 1
ATOM 1227 C C . CYS A 1 150 ? -6.515 -1.344 -14.700 1.00 95.94 150 CYS A C 1
ATOM 1229 O O . CYS A 1 150 ? -7.376 -2.029 -14.147 1.00 95.94 150 CYS A O 1
ATOM 1231 N N . ALA A 1 151 ? -5.987 -0.260 -14.123 1.00 94.50 151 ALA A N 1
ATOM 1232 C CA . ALA A 1 151 ? -6.334 0.203 -12.779 1.00 94.50 151 ALA A CA 1
ATOM 1233 C C . ALA A 1 151 ? -7.719 0.875 -12.708 1.00 94.50 151 ALA A C 1
ATOM 1235 O O . ALA A 1 151 ? -8.258 1.043 -11.613 1.00 94.50 151 ALA A O 1
ATOM 1236 N N . MET A 1 152 ? -8.284 1.265 -13.859 1.00 93.75 152 MET A N 1
ATOM 1237 C CA . MET A 1 152 ? -9.492 2.089 -13.977 1.00 93.75 152 MET A CA 1
ATOM 1238 C C . MET A 1 152 ? -9.424 3.318 -13.062 1.00 93.75 152 MET A C 1
ATOM 1240 O O . MET A 1 152 ? -10.280 3.539 -12.211 1.00 93.75 152 MET A O 1
ATOM 1244 N N . GLY A 1 153 ? -8.352 4.092 -13.199 1.00 90.38 153 GLY A N 1
ATOM 1245 C CA . GLY A 1 153 ? -8.113 5.270 -12.374 1.00 90.38 153 GLY A CA 1
ATOM 1246 C C . GLY A 1 153 ? -6.797 5.945 -12.715 1.00 90.38 153 GLY A C 1
ATOM 1247 O O . GLY A 1 153 ? -6.144 5.611 -13.704 1.00 90.38 153 GLY A O 1
ATOM 1248 N N . LYS A 1 154 ? -6.412 6.930 -11.904 1.00 90.62 154 LYS A N 1
ATOM 1249 C CA . LYS A 1 154 ? -5.237 7.753 -12.180 1.00 90.62 154 LYS A CA 1
ATOM 1250 C C . LYS A 1 154 ? -3.945 7.059 -11.744 1.00 90.62 154 LYS A C 1
ATOM 1252 O O . LYS A 1 154 ? -3.734 6.790 -10.564 1.00 90.62 154 LYS A O 1
ATOM 1257 N N . VAL A 1 155 ? -3.042 6.879 -12.704 1.00 94.75 155 VAL A N 1
ATOM 1258 C CA . VAL A 1 155 ? -1.682 6.374 -12.509 1.00 94.75 155 VAL A CA 1
ATOM 1259 C C . VAL A 1 155 ? -0.664 7.449 -12.888 1.00 94.75 155 VAL A C 1
ATOM 1261 O O . VAL A 1 155 ? -0.724 8.063 -13.960 1.00 94.75 155 VAL A O 1
ATOM 1264 N N . CYS A 1 156 ? 0.300 7.685 -12.002 1.00 94.75 156 CYS A N 1
ATOM 1265 C CA . CYS A 1 156 ? 1.439 8.569 -12.246 1.00 94.75 156 CYS A CA 1
ATOM 1266 C C . CYS A 1 156 ? 2.716 7.741 -12.397 1.00 94.75 156 CYS A C 1
ATOM 1268 O O . CYS A 1 156 ? 2.944 6.816 -11.624 1.00 94.75 156 CYS A O 1
ATOM 1270 N N . ILE A 1 157 ? 3.562 8.086 -13.371 1.00 96.44 157 ILE A N 1
ATOM 1271 C CA . ILE A 1 157 ? 4.822 7.385 -13.639 1.00 96.44 157 ILE A CA 1
ATOM 1272 C C . ILE A 1 157 ? 5.952 8.404 -13.705 1.00 96.44 157 ILE A C 1
ATOM 1274 O O . ILE A 1 157 ? 5.834 9.422 -14.388 1.00 96.44 157 ILE A O 1
ATOM 1278 N N . LYS A 1 158 ? 7.055 8.118 -13.014 1.00 96.06 158 LYS A N 1
ATOM 1279 C CA . LYS A 1 158 ? 8.295 8.892 -13.089 1.00 96.06 158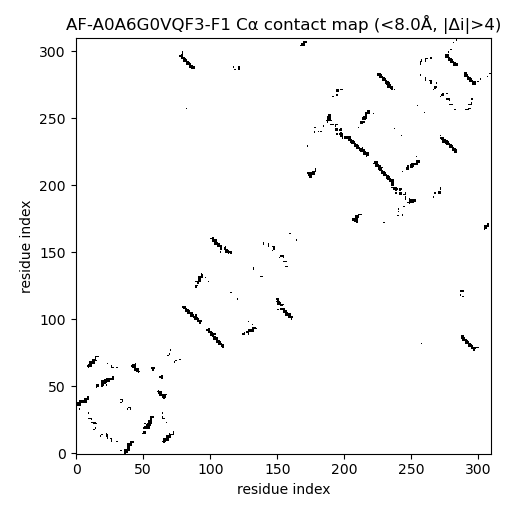 LYS A CA 1
ATOM 1280 C C . LYS A 1 158 ? 9.473 7.961 -13.346 1.00 96.06 158 LYS A C 1
ATOM 1282 O O . LYS A 1 158 ? 9.602 6.945 -12.670 1.00 96.06 158 LYS A O 1
ATOM 1287 N N . LEU A 1 159 ? 10.329 8.327 -14.297 1.00 96.38 159 LEU A N 1
ATOM 1288 C CA . LEU A 1 159 ? 11.599 7.646 -14.537 1.00 96.38 159 LEU A CA 1
ATOM 1289 C C . LEU A 1 159 ? 12.730 8.334 -13.779 1.00 96.38 159 LEU A C 1
ATOM 1291 O O . LEU A 1 159 ? 12.723 9.554 -13.613 1.00 96.38 159 LEU A O 1
ATOM 1295 N N . PHE A 1 160 ? 13.696 7.528 -13.366 1.00 96.00 160 PHE A N 1
ATOM 1296 C CA . PHE A 1 160 ? 14.931 7.932 -12.719 1.00 96.00 160 PHE A CA 1
ATOM 1297 C C . PHE A 1 160 ? 16.093 7.267 -13.447 1.00 96.00 160 PHE A C 1
ATOM 1299 O O . PHE A 1 160 ? 16.039 6.074 -13.773 1.00 96.00 160 PHE A O 1
ATOM 1306 N N . ASN A 1 161 ? 17.153 8.030 -13.686 1.00 93.12 161 ASN A N 1
ATOM 1307 C CA . ASN A 1 161 ? 18.423 7.454 -14.100 1.00 93.12 161 ASN A CA 1
ATOM 1308 C C . ASN A 1 161 ? 19.157 6.844 -12.890 1.00 93.12 161 ASN A C 1
ATOM 1310 O O . ASN A 1 161 ? 18.806 7.087 -11.734 1.00 93.12 161 ASN A O 1
ATOM 1314 N N . LEU A 1 162 ? 20.181 6.030 -13.154 1.00 93.00 162 LEU A N 1
ATOM 1315 C CA . LEU A 1 162 ? 20.893 5.313 -12.093 1.00 93.00 162 LEU A CA 1
ATOM 1316 C C . LEU A 1 162 ? 21.618 6.258 -11.125 1.00 93.00 162 LEU A C 1
ATOM 1318 O O . LEU A 1 162 ? 21.535 6.052 -9.917 1.00 93.00 162 LEU A O 1
ATOM 1322 N N . ASN A 1 163 ? 22.223 7.338 -11.629 1.00 94.62 163 ASN A N 1
ATOM 1323 C CA . ASN A 1 163 ? 22.933 8.318 -10.801 1.00 94.62 163 ASN A CA 1
ATOM 1324 C C . ASN A 1 163 ? 21.988 9.015 -9.806 1.00 94.62 163 ASN A C 1
ATOM 1326 O O . ASN A 1 163 ? 22.364 9.253 -8.662 1.00 94.62 163 ASN A O 1
ATOM 1330 N N . GLU A 1 164 ? 20.749 9.329 -10.208 1.00 92.88 164 GLU A N 1
ATOM 1331 C CA . GLU A 1 164 ? 19.731 9.889 -9.305 1.00 92.88 164 GLU A CA 1
ATOM 1332 C C . GLU A 1 164 ? 19.434 8.943 -8.135 1.00 92.88 164 GLU A C 1
ATOM 1334 O O . GLU A 1 164 ? 19.313 9.385 -6.991 1.00 92.88 164 GLU A O 1
ATOM 1339 N N . VAL A 1 165 ? 19.338 7.639 -8.408 1.00 93.31 165 VAL A N 1
ATOM 1340 C CA . VAL A 1 165 ? 19.042 6.625 -7.386 1.00 93.31 165 VAL A CA 1
ATOM 1341 C C . VAL A 1 165 ? 20.250 6.354 -6.492 1.00 93.31 165 VAL A C 1
ATOM 1343 O O . VAL A 1 165 ? 20.090 6.201 -5.281 1.00 93.31 165 VAL A O 1
ATOM 1346 N N . GLU A 1 166 ? 21.456 6.332 -7.055 1.00 92.94 166 GLU A N 1
ATOM 1347 C CA . GLU A 1 166 ? 22.702 6.198 -6.296 1.00 92.94 166 GLU A CA 1
ATOM 1348 C C . GLU A 1 166 ? 22.896 7.369 -5.328 1.00 92.94 166 GLU A C 1
ATOM 1350 O O . GLU A 1 166 ? 23.124 7.149 -4.137 1.00 92.94 166 GLU A O 1
ATOM 1355 N N . ASN A 1 167 ? 22.700 8.601 -5.807 1.00 94.25 167 ASN A N 1
ATOM 1356 C CA . ASN A 1 167 ? 22.822 9.813 -4.996 1.00 94.25 167 ASN A CA 1
ATOM 1357 C C . ASN A 1 167 ? 21.771 9.894 -3.877 1.00 94.25 167 ASN A C 1
ATOM 1359 O O . ASN A 1 167 ? 22.036 10.483 -2.830 1.00 94.25 167 ASN A O 1
ATOM 1363 N N . ALA A 1 168 ? 20.588 9.301 -4.069 1.00 93.38 168 ALA A N 1
ATOM 1364 C CA . ALA A 1 168 ? 19.556 9.240 -3.034 1.00 93.38 168 ALA A CA 1
ATOM 1365 C C . ALA A 1 168 ? 19.933 8.313 -1.859 1.00 93.38 168 ALA A C 1
ATOM 1367 O O . ALA A 1 168 ? 19.465 8.518 -0.737 1.00 93.38 168 ALA A O 1
ATOM 1368 N N . GLY A 1 169 ? 20.780 7.305 -2.096 1.00 94.00 169 GLY A N 1
ATOM 1369 C CA . GLY A 1 169 ? 21.297 6.404 -1.068 1.00 94.00 169 GLY A CA 1
ATOM 1370 C C . GLY A 1 169 ? 20.265 5.432 -0.478 1.00 94.00 169 GLY A C 1
ATOM 1371 O O . GLY A 1 169 ? 19.342 4.962 -1.148 1.00 94.00 169 GLY A O 1
ATOM 1372 N N . ILE A 1 170 ? 20.472 5.069 0.792 1.00 96.50 170 ILE A N 1
ATOM 1373 C CA . ILE A 1 170 ? 19.595 4.187 1.575 1.00 96.50 170 ILE A CA 1
ATOM 1374 C C . ILE A 1 170 ? 19.080 4.971 2.780 1.00 96.50 170 ILE A C 1
ATOM 1376 O O . ILE A 1 170 ? 19.852 5.612 3.492 1.00 96.50 170 ILE A O 1
ATOM 1380 N N . SER A 1 171 ? 17.775 4.894 3.023 1.00 94.62 171 SER A N 1
ATOM 1381 C CA . SER A 1 171 ? 17.109 5.565 4.135 1.00 94.62 171 SER A CA 1
ATOM 1382 C C . SER A 1 171 ? 16.676 4.588 5.232 1.00 94.62 171 SER A C 1
ATOM 1384 O O . SER A 1 171 ? 16.804 3.367 5.117 1.00 94.62 171 SER A O 1
ATOM 1386 N N . LYS A 1 172 ? 16.150 5.158 6.316 1.00 94.12 172 LYS A N 1
ATOM 1387 C CA . LYS A 1 172 ? 15.515 4.468 7.440 1.00 94.12 172 LYS A CA 1
ATOM 1388 C C . LYS A 1 172 ? 14.242 5.210 7.818 1.00 94.12 172 LYS A C 1
ATOM 1390 O O . LYS A 1 172 ? 14.165 6.429 7.654 1.00 94.12 172 LYS A O 1
ATOM 1395 N N . PHE A 1 173 ? 13.271 4.500 8.377 1.00 95.69 173 PHE A N 1
ATOM 1396 C CA . PHE A 1 173 ? 12.139 5.178 8.991 1.00 95.69 173 PHE A CA 1
ATOM 1397 C C . PHE A 1 173 ? 12.585 6.029 10.182 1.00 95.69 173 PHE A C 1
ATOM 1399 O O . PHE A 1 173 ? 13.494 5.670 10.935 1.00 95.69 173 PHE A O 1
ATOM 1406 N N . SER A 1 174 ? 11.939 7.182 10.336 1.00 91.50 174 SER A N 1
ATOM 1407 C CA . SER A 1 174 ? 12.114 8.056 11.488 1.00 91.50 174 SER A CA 1
ATOM 1408 C C . SER A 1 174 ? 11.160 7.649 12.614 1.00 91.50 174 SER A C 1
ATOM 1410 O O . SER A 1 174 ? 10.070 7.126 12.379 1.00 91.50 174 SER A O 1
ATOM 1412 N N . GLY A 1 175 ? 11.560 7.905 13.859 1.00 95.56 175 GLY A N 1
ATOM 1413 C CA . GLY A 1 175 ? 10.763 7.586 15.043 1.00 95.56 175 GLY A CA 1
ATOM 1414 C C . GLY A 1 175 ? 11.343 6.444 15.874 1.00 95.56 175 GLY A C 1
ATOM 1415 O O . GLY A 1 175 ? 12.554 6.227 15.898 1.00 95.56 175 GLY A O 1
ATOM 1416 N N . ILE A 1 176 ? 10.473 5.747 16.598 1.00 97.50 176 ILE A N 1
ATOM 1417 C CA . ILE A 1 176 ? 10.842 4.747 17.600 1.00 97.50 176 ILE A CA 1
ATOM 1418 C C . ILE A 1 176 ? 10.735 3.348 16.985 1.00 97.50 176 ILE A C 1
ATOM 1420 O O . ILE A 1 176 ? 9.642 2.908 16.626 1.00 97.50 176 ILE A O 1
ATOM 1424 N N . CYS A 1 177 ? 11.856 2.627 16.918 1.00 97.88 177 CYS A N 1
ATOM 1425 C CA . CYS A 1 177 ? 11.845 1.204 16.589 1.00 97.88 177 CYS A CA 1
ATOM 1426 C C . CYS A 1 177 ? 11.197 0.419 17.733 1.00 97.88 177 CYS A C 1
ATOM 1428 O O . CYS A 1 177 ? 11.658 0.495 18.877 1.00 97.88 177 CYS A O 1
ATOM 1430 N N . ILE A 1 178 ? 10.148 -0.351 17.445 1.00 97.31 178 ILE A N 1
ATOM 1431 C CA . ILE A 1 178 ? 9.459 -1.148 18.470 1.00 97.31 178 ILE A CA 1
ATOM 1432 C C . ILE A 1 178 ? 9.998 -2.577 18.608 1.00 97.31 178 ILE A C 1
ATOM 1434 O O . ILE A 1 178 ? 9.557 -3.275 19.520 1.00 97.31 178 ILE A O 1
ATOM 1438 N N . ASP A 1 179 ? 10.967 -2.979 17.778 1.00 96.44 179 ASP A N 1
ATOM 1439 C CA . ASP A 1 179 ? 11.483 -4.356 17.668 1.00 96.44 179 ASP A CA 1
ATOM 1440 C C . ASP A 1 179 ? 12.377 -4.785 18.837 1.00 96.44 179 ASP A C 1
ATOM 1442 O O . ASP A 1 179 ? 12.417 -5.962 19.196 1.00 96.44 179 ASP A O 1
ATOM 1446 N N . ASN A 1 180 ? 13.071 -3.834 19.468 1.00 76.19 180 ASN A N 1
ATOM 1447 C CA . ASN A 1 180 ? 14.089 -4.100 20.489 1.00 76.19 180 ASN A CA 1
ATOM 1448 C C . ASN A 1 180 ? 13.477 -4.409 21.863 1.00 76.19 180 ASN A C 1
ATOM 1450 O O . ASN A 1 180 ? 13.644 -3.654 22.823 1.00 76.19 180 ASN A O 1
ATOM 1454 N N . LYS A 1 181 ? 12.730 -5.514 21.964 1.00 79.38 181 LYS A N 1
ATOM 1455 C CA . LYS A 1 181 ? 12.095 -5.958 23.211 1.00 79.38 181 LYS A CA 1
ATOM 1456 C C . LYS A 1 181 ? 12.231 -7.461 23.396 1.00 79.38 181 LYS A C 1
ATOM 1458 O O . LYS A 1 181 ? 11.849 -8.238 22.528 1.00 79.38 181 LYS A O 1
ATOM 1463 N N . ASN A 1 182 ? 12.656 -7.870 24.589 1.00 84.19 182 ASN A N 1
ATOM 1464 C CA . ASN A 1 182 ? 12.589 -9.267 25.013 1.00 84.19 182 ASN A CA 1
ATOM 1465 C C . ASN A 1 182 ? 11.125 -9.649 25.274 1.00 84.19 182 ASN A C 1
ATOM 1467 O O . ASN A 1 182 ? 10.615 -9.501 26.384 1.00 84.19 182 ASN A O 1
ATOM 1471 N N . ILE A 1 183 ? 10.427 -10.098 24.229 1.00 89.38 183 ILE A N 1
ATOM 1472 C CA . ILE A 1 183 ? 9.036 -10.551 24.299 1.00 89.38 183 ILE A CA 1
ATOM 1473 C C . ILE A 1 183 ? 8.904 -11.999 23.828 1.00 89.38 183 ILE A C 1
ATOM 1475 O O . ILE A 1 183 ? 9.523 -12.417 22.857 1.00 89.38 183 ILE A O 1
ATOM 1479 N N . SER A 1 184 ? 8.044 -12.765 24.500 1.00 90.69 184 SER A N 1
ATOM 1480 C CA . SER A 1 184 ? 7.665 -14.111 24.060 1.00 90.69 184 SER A CA 1
ATOM 1481 C C . SER A 1 184 ? 6.453 -14.048 23.123 1.00 90.69 184 SER A C 1
ATOM 1483 O O . SER A 1 184 ? 5.434 -13.418 23.447 1.00 90.69 184 SER A O 1
ATOM 1485 N N . ILE A 1 185 ? 6.562 -14.714 21.970 1.00 93.81 185 ILE A N 1
ATOM 1486 C CA . ILE A 1 185 ? 5.493 -14.889 20.981 1.00 93.81 185 ILE A CA 1
ATOM 1487 C C . ILE A 1 185 ? 4.992 -16.331 21.062 1.00 93.81 185 ILE A C 1
ATOM 1489 O O . ILE A 1 185 ? 5.758 -17.266 20.864 1.00 93.81 185 ILE A O 1
ATOM 1493 N N . LYS A 1 186 ? 3.703 -16.510 21.372 1.00 91.38 186 LYS A N 1
ATOM 1494 C CA . LYS A 1 186 ? 3.077 -17.839 21.530 1.00 91.38 186 LYS A CA 1
ATOM 1495 C C . LYS A 1 186 ? 2.285 -18.296 20.304 1.00 91.38 186 LYS A C 1
ATOM 1497 O O . LYS A 1 186 ? 1.973 -19.472 20.183 1.00 91.38 186 LYS A O 1
ATOM 1502 N N . SER A 1 187 ? 1.899 -17.364 19.437 1.00 93.56 187 SER A N 1
ATOM 1503 C CA . SER A 1 187 ? 1.094 -17.631 18.248 1.00 93.56 187 SER A CA 1
ATOM 1504 C C . SER A 1 187 ? 1.461 -16.642 17.150 1.00 93.56 187 SER A C 1
ATOM 1506 O O . SER A 1 187 ? 1.772 -15.486 17.440 1.00 93.56 187 SER A O 1
ATOM 1508 N N . TYR A 1 188 ? 1.401 -17.118 15.909 1.00 96.62 188 TYR A N 1
ATOM 1509 C CA . TYR A 1 188 ? 1.658 -16.353 14.689 1.00 96.62 188 TYR A CA 1
ATOM 1510 C C . TYR A 1 188 ? 0.406 -16.204 13.819 1.00 96.62 188 TYR A C 1
ATOM 1512 O O . TYR A 1 188 ? 0.512 -15.747 12.690 1.00 96.62 188 TYR A O 1
ATOM 1520 N N . ASN A 1 189 ? -0.760 -16.603 14.335 1.00 95.81 189 ASN A N 1
ATOM 1521 C CA . ASN A 1 189 ? -2.030 -16.441 13.638 1.00 95.81 189 ASN A CA 1
ATOM 1522 C C . ASN A 1 189 ? -2.528 -15.010 13.811 1.00 95.81 189 ASN A C 1
ATOM 1524 O O . ASN A 1 189 ? -2.524 -14.499 14.937 1.00 95.81 189 ASN A O 1
ATOM 1528 N N . TYR A 1 190 ? -3.014 -14.415 12.722 1.00 97.19 190 TYR A N 1
ATOM 1529 C CA . TYR A 1 190 ? -3.531 -13.050 12.717 1.00 97.19 190 TYR A CA 1
ATOM 1530 C C . TYR A 1 190 ? -4.558 -12.835 13.835 1.00 97.19 190 TYR A C 1
ATOM 1532 O O . TYR A 1 190 ? -5.515 -13.600 13.984 1.00 97.19 190 TYR A O 1
ATOM 1540 N N . ASN A 1 191 ? -4.348 -11.788 14.637 1.00 95.94 191 ASN A N 1
ATOM 1541 C CA . ASN A 1 191 ? -5.229 -11.473 15.754 1.00 95.94 191 ASN A CA 1
ATOM 1542 C C . ASN A 1 191 ? -5.248 -9.973 16.089 1.00 95.94 191 ASN A C 1
ATOM 1544 O O . ASN A 1 191 ? -4.466 -9.486 16.910 1.00 95.94 191 ASN A O 1
ATOM 1548 N N . LYS A 1 192 ? -6.234 -9.249 15.547 1.00 94.44 192 LYS A N 1
ATOM 1549 C CA . LYS A 1 192 ? -6.459 -7.828 15.866 1.00 94.44 192 LYS A CA 1
ATOM 1550 C C . LYS A 1 192 ? -6.770 -7.537 17.333 1.00 94.44 192 LYS A C 1
ATOM 1552 O O . LYS A 1 192 ? -6.516 -6.435 17.810 1.00 94.44 192 LYS A O 1
ATOM 1557 N N . LEU A 1 193 ? -7.279 -8.512 18.095 1.00 94.81 193 LEU A N 1
ATOM 1558 C CA . LEU A 1 193 ? -7.635 -8.303 19.504 1.00 94.81 193 LEU A CA 1
ATOM 1559 C C . LEU A 1 193 ? -6.413 -8.034 20.390 1.00 94.81 193 LEU A C 1
ATOM 1561 O O . LEU A 1 193 ? -6.578 -7.504 21.488 1.00 94.81 193 LEU A O 1
ATOM 1565 N N . LEU A 1 194 ? -5.199 -8.333 19.911 1.00 94.38 194 LEU A N 1
ATOM 1566 C CA . LEU A 1 194 ? -3.950 -7.973 20.585 1.00 94.38 194 LEU A CA 1
ATOM 1567 C C . LEU A 1 194 ? -3.861 -6.458 20.850 1.00 94.38 194 LEU A C 1
ATOM 1569 O O . LEU A 1 194 ? -3.381 -6.055 21.912 1.00 94.38 194 LEU A O 1
ATOM 1573 N N . LEU A 1 195 ? -4.425 -5.631 19.960 1.00 93.88 195 LEU A N 1
ATOM 1574 C CA . LEU A 1 195 ? -4.444 -4.170 20.078 1.00 93.88 195 LEU A CA 1
ATOM 1575 C C . LEU A 1 195 ? -5.339 -3.648 21.211 1.00 93.88 195 LEU A C 1
ATOM 1577 O O . LEU A 1 195 ? -5.100 -2.548 21.699 1.00 93.88 195 LEU A O 1
ATOM 1581 N N . LYS A 1 196 ? -6.313 -4.425 21.713 1.00 89.06 196 LYS A N 1
ATOM 1582 C CA . LYS A 1 196 ? -7.232 -3.967 22.780 1.00 89.06 196 LYS A CA 1
ATOM 1583 C C . LYS A 1 196 ? -6.512 -3.555 24.067 1.00 89.06 196 LYS A C 1
ATOM 1585 O O . LYS A 1 196 ? -7.033 -2.754 24.843 1.00 89.06 196 LYS A O 1
ATOM 1590 N N . THR A 1 197 ? -5.315 -4.095 24.302 1.00 78.75 197 THR A N 1
ATOM 1591 C CA . THR A 1 197 ? -4.497 -3.773 25.482 1.00 78.75 197 THR A CA 1
ATOM 1592 C C . THR A 1 197 ? -3.865 -2.376 25.432 1.00 78.75 197 THR A C 1
ATOM 1594 O O . THR A 1 197 ? -3.416 -1.887 26.467 1.00 78.75 197 THR A O 1
ATOM 1597 N N . SER A 1 198 ? -3.893 -1.711 24.273 1.00 75.62 198 SER A N 1
ATOM 1598 C CA . SER A 1 198 ? -3.439 -0.329 24.077 1.00 75.62 198 SER A CA 1
ATOM 1599 C C . SER A 1 198 ? -4.352 0.720 24.725 1.00 75.62 198 SER A C 1
ATOM 1601 O O . SER A 1 198 ? -3.913 1.829 24.990 1.00 75.62 198 SER A O 1
ATOM 1603 N N . SER A 1 199 ? -5.589 0.361 25.070 1.00 61.81 199 SER A N 1
ATOM 1604 C CA . SER A 1 199 ? -6.654 1.292 25.484 1.00 61.81 199 SER A CA 1
ATOM 1605 C C . SER A 1 199 ? -6.643 1.686 26.974 1.00 61.81 199 SER A C 1
ATOM 1607 O O . SER A 1 199 ? -7.664 2.121 27.501 1.00 61.81 199 SER A O 1
ATOM 1609 N N . LYS A 1 200 ? -5.545 1.458 27.709 1.00 63.59 200 LYS A N 1
ATOM 1610 C CA . LYS A 1 200 ? -5.523 1.628 29.181 1.00 63.59 200 LYS A CA 1
ATOM 1611 C C . LYS A 1 200 ? -4.884 2.924 29.676 1.00 63.59 200 LYS A C 1
ATOM 1613 O O . LYS A 1 200 ? -5.034 3.247 30.850 1.00 63.59 200 LYS A O 1
ATOM 1618 N N . THR A 1 201 ? -4.166 3.657 28.830 1.00 65.75 201 THR A N 1
ATOM 1619 C CA . THR A 1 201 ? -3.497 4.902 29.235 1.00 65.75 201 THR A CA 1
ATOM 1620 C C . THR A 1 201 ? -4.269 6.114 28.729 1.00 65.75 201 THR A C 1
ATOM 1622 O O . THR A 1 201 ? -4.494 6.233 27.531 1.00 65.75 201 THR A O 1
ATOM 1625 N N . GLN A 1 202 ? -4.602 7.057 29.613 1.00 77.12 202 GLN A N 1
ATOM 1626 C CA . GLN A 1 202 ? -5.238 8.332 29.235 1.00 77.12 202 GLN A CA 1
ATOM 1627 C C . GLN A 1 202 ? -4.261 9.338 28.590 1.00 77.12 202 GLN A C 1
ATOM 1629 O O . GLN A 1 202 ? -4.637 10.465 28.283 1.00 77.12 202 GLN A O 1
ATOM 1634 N N . GLN A 1 203 ? -3.000 8.949 28.375 1.00 90.25 203 GLN A N 1
ATOM 1635 C CA . GLN A 1 203 ? -1.990 9.812 27.774 1.00 90.25 203 GLN A CA 1
ATOM 1636 C C . GLN A 1 203 ? -2.228 9.955 26.266 1.00 90.25 203 GLN A C 1
ATOM 1638 O O . GLN A 1 203 ? -2.177 8.967 25.533 1.00 90.25 203 GLN A O 1
ATOM 1643 N N . VAL A 1 204 ? -2.425 11.190 25.805 1.00 94.44 204 VAL A N 1
ATOM 1644 C CA . VAL A 1 204 ? -2.443 11.536 24.379 1.00 94.44 204 VAL A CA 1
ATOM 1645 C C . VAL A 1 204 ? -1.023 11.856 23.920 1.00 94.44 204 VAL A C 1
ATOM 1647 O O . VAL A 1 204 ? -0.308 12.604 24.585 1.00 94.44 204 VAL A O 1
ATOM 1650 N N . VAL A 1 205 ? -0.609 11.287 22.791 1.00 96.81 205 VAL A N 1
ATOM 1651 C CA . VAL A 1 205 ? 0.730 11.460 22.214 1.00 96.81 205 VAL A CA 1
ATOM 1652 C C . VAL A 1 205 ? 0.649 11.709 20.713 1.00 96.81 205 VAL A C 1
ATOM 1654 O O . VAL A 1 205 ? -0.365 11.425 20.077 1.00 96.81 205 VAL A O 1
ATOM 1657 N N . THR A 1 206 ? 1.740 12.228 20.154 1.00 97.75 206 THR A N 1
ATOM 1658 C CA . THR A 1 206 ? 2.040 12.131 18.723 1.00 97.75 206 THR A CA 1
ATOM 1659 C C . THR A 1 206 ? 3.346 11.363 18.588 1.00 97.75 206 THR A C 1
ATOM 1661 O O . THR A 1 206 ? 4.372 11.819 19.086 1.00 97.75 206 THR A O 1
ATOM 1664 N N . GLU A 1 207 ? 3.302 10.184 17.976 1.00 96.88 207 GLU A N 1
ATOM 1665 C CA . GLU A 1 207 ? 4.464 9.303 17.831 1.00 96.88 207 GLU A CA 1
ATOM 1666 C C . GLU A 1 207 ? 4.579 8.809 16.384 1.00 96.88 207 GLU A C 1
ATOM 1668 O O . GLU A 1 207 ? 3.578 8.578 15.706 1.00 96.88 207 GLU A O 1
ATOM 1673 N N . SER A 1 208 ? 5.821 8.607 15.940 1.00 98.06 208 SER A N 1
ATOM 1674 C CA . SER A 1 208 ? 6.156 7.779 14.781 1.00 98.06 208 SER A CA 1
ATOM 1675 C C . SER A 1 208 ? 6.815 6.509 15.301 1.00 98.06 208 SER A C 1
ATOM 1677 O O . SER A 1 208 ? 7.827 6.579 16.004 1.00 98.06 208 SER A O 1
ATOM 1679 N N . LEU A 1 209 ? 6.230 5.357 14.998 1.00 98.38 209 LEU A N 1
ATOM 1680 C CA . LEU A 1 209 ? 6.715 4.036 15.384 1.00 98.38 209 LEU A CA 1
ATOM 1681 C C . LEU A 1 209 ? 7.085 3.258 14.126 1.00 98.38 209 LEU A C 1
ATOM 1683 O O . LEU A 1 209 ? 6.426 3.406 13.099 1.00 98.38 209 LEU A O 1
ATOM 1687 N N . TYR A 1 210 ? 8.094 2.398 14.185 1.00 98.50 210 TYR A N 1
ATOM 1688 C CA . TYR A 1 210 ? 8.367 1.486 13.077 1.00 98.50 210 TYR A CA 1
ATOM 1689 C C . TYR A 1 210 ? 8.852 0.115 13.536 1.00 98.50 210 TYR A C 1
ATOM 1691 O O . TYR A 1 210 ? 9.379 -0.041 14.639 1.00 98.50 210 TYR A O 1
ATOM 1699 N N . SER A 1 211 ? 8.653 -0.872 12.668 1.00 98.50 211 SER A N 1
ATOM 1700 C CA . SER A 1 211 ? 9.110 -2.249 12.835 1.00 98.50 211 SER A CA 1
ATOM 1701 C C . SER A 1 211 ? 9.644 -2.780 11.510 1.00 98.50 211 SER A C 1
ATOM 1703 O O . SER A 1 211 ? 8.983 -2.652 10.479 1.00 98.50 211 SER A O 1
ATOM 1705 N N . ASP A 1 212 ? 10.813 -3.413 11.547 1.00 98.06 212 ASP A N 1
ATOM 1706 C CA . ASP A 1 212 ? 11.431 -4.119 10.424 1.00 98.06 212 ASP A CA 1
ATOM 1707 C C . ASP A 1 212 ? 11.078 -5.623 10.426 1.00 98.06 212 ASP A C 1
ATOM 1709 O O . ASP A 1 212 ? 11.528 -6.391 9.567 1.00 98.06 212 ASP A O 1
ATOM 1713 N N . LEU A 1 213 ? 10.266 -6.071 11.389 1.00 97.75 213 LEU A N 1
ATOM 1714 C CA . LEU A 1 213 ? 9.917 -7.479 11.598 1.00 97.75 213 LEU A CA 1
ATOM 1715 C C . LEU A 1 213 ? 8.647 -7.925 10.862 1.00 97.75 213 LEU A C 1
ATOM 1717 O O . LEU A 1 213 ? 8.259 -9.094 10.987 1.00 97.75 213 LEU A O 1
ATOM 1721 N N . PHE A 1 214 ? 7.994 -7.031 10.113 1.00 98.56 214 PHE A N 1
ATOM 1722 C CA . PHE A 1 214 ? 6.760 -7.372 9.419 1.00 98.56 214 PHE A CA 1
ATOM 1723 C C . PHE A 1 214 ? 7.007 -8.405 8.320 1.00 98.56 214 PHE A C 1
ATOM 1725 O O . PHE A 1 214 ? 7.927 -8.296 7.504 1.00 98.56 214 PHE A O 1
ATOM 1732 N N . LYS A 1 215 ? 6.149 -9.422 8.316 1.00 98.44 215 LYS A N 1
ATOM 1733 C CA . LYS A 1 215 ? 6.140 -10.465 7.306 1.00 98.44 215 LYS A CA 1
ATOM 1734 C C . LYS A 1 215 ? 4.723 -10.991 7.132 1.00 98.44 215 LYS A C 1
ATOM 1736 O O . LYS A 1 215 ? 4.068 -11.266 8.132 1.00 98.44 215 LYS A O 1
ATOM 1741 N N . SER A 1 216 ? 4.309 -11.200 5.892 1.00 97.94 216 SER A N 1
ATOM 1742 C CA . SER A 1 216 ? 3.084 -11.904 5.497 1.00 97.94 216 SER A CA 1
ATOM 1743 C C . SER A 1 216 ? 3.420 -12.956 4.434 1.00 97.94 216 SER A C 1
ATOM 1745 O O . SER A 1 216 ? 4.593 -13.290 4.228 1.00 97.94 216 SER A O 1
ATOM 1747 N N . ASN A 1 217 ? 2.422 -13.588 3.836 1.00 97.12 217 ASN A N 1
ATOM 1748 C CA . ASN A 1 217 ? 2.576 -14.527 2.735 1.00 97.12 217 ASN A CA 1
ATOM 1749 C C . ASN A 1 217 ? 1.765 -14.045 1.537 1.00 97.12 217 ASN A C 1
ATOM 1751 O O . ASN A 1 217 ? 0.626 -13.602 1.680 1.00 97.12 217 ASN A O 1
ATOM 1755 N N . CYS A 1 218 ? 2.311 -14.256 0.347 1.00 93.38 218 CYS A N 1
ATOM 1756 C CA . CYS A 1 218 ? 1.596 -13.952 -0.877 1.00 93.38 218 CYS A CA 1
ATOM 1757 C C . CYS A 1 218 ? 0.457 -14.964 -1.061 1.00 93.38 218 CYS A C 1
ATOM 1759 O O . CYS A 1 218 ? 0.732 -16.170 -1.059 1.00 93.38 218 CYS A O 1
ATOM 1761 N N . PRO A 1 219 ? -0.793 -14.522 -1.280 1.00 89.56 219 PRO A N 1
ATOM 1762 C CA . PRO A 1 219 ? -1.938 -15.424 -1.396 1.00 89.56 219 PRO A CA 1
ATOM 1763 C C . PRO A 1 219 ? -1.858 -16.350 -2.619 1.00 89.56 219 PRO A C 1
ATOM 1765 O O . PRO A 1 219 ? -2.464 -17.417 -2.618 1.00 89.56 219 PRO A O 1
ATOM 1768 N N . VAL A 1 220 ? -1.086 -15.973 -3.645 1.00 89.81 220 VAL A N 1
ATOM 1769 C CA . VAL A 1 220 ? -0.937 -16.747 -4.888 1.00 89.81 220 VAL A CA 1
ATOM 1770 C C . VAL A 1 220 ? 0.164 -17.804 -4.779 1.00 89.81 220 VAL A C 1
ATOM 1772 O O . VAL A 1 220 ? -0.005 -18.928 -5.245 1.00 89.81 220 VAL A O 1
ATOM 1775 N N . THR A 1 221 ? 1.313 -17.458 -4.191 1.00 89.88 221 THR A N 1
ATOM 1776 C CA . THR A 1 221 ? 2.512 -18.318 -4.210 1.00 89.88 221 THR A CA 1
ATOM 1777 C C . THR A 1 221 ? 2.864 -18.931 -2.859 1.00 89.88 221 THR A C 1
ATOM 1779 O O . THR A 1 221 ? 3.756 -19.775 -2.801 1.00 89.88 221 THR A O 1
ATOM 1782 N N . ASN A 1 222 ? 2.224 -18.489 -1.769 1.00 90.81 222 ASN A N 1
ATOM 1783 C CA . ASN A 1 222 ? 2.590 -18.777 -0.375 1.00 90.81 222 ASN A CA 1
ATOM 1784 C C . ASN A 1 222 ? 4.037 -18.407 0.004 1.00 90.81 222 ASN A C 1
ATOM 1786 O O . ASN A 1 222 ? 4.507 -18.752 1.088 1.00 90.81 222 ASN A O 1
ATOM 1790 N N . GLN A 1 223 ? 4.762 -17.700 -0.865 1.00 93.12 223 GLN A N 1
ATOM 1791 C CA . GLN A 1 223 ? 6.108 -17.238 -0.555 1.00 93.12 223 GLN A CA 1
ATOM 1792 C C . GLN A 1 223 ? 6.057 -16.111 0.491 1.00 93.12 223 GLN A C 1
ATOM 1794 O O . GLN A 1 223 ? 5.083 -15.348 0.519 1.00 93.12 223 GLN A O 1
ATOM 1799 N N . PRO A 1 224 ? 7.115 -15.943 1.304 1.00 96.31 224 PRO A N 1
ATOM 1800 C CA . PRO A 1 224 ? 7.167 -14.937 2.361 1.00 96.31 224 PRO A CA 1
ATOM 1801 C C . PRO A 1 224 ? 7.366 -13.515 1.822 1.00 96.31 224 PRO A C 1
ATOM 1803 O O . PRO A 1 224 ? 8.308 -13.250 1.073 1.00 96.31 224 PRO A O 1
ATOM 1806 N N . ASP A 1 225 ? 6.496 -12.596 2.216 1.00 97.31 225 ASP A N 1
ATOM 1807 C CA . ASP A 1 225 ? 6.609 -11.165 1.935 1.00 97.31 225 ASP A CA 1
ATOM 1808 C C . ASP A 1 225 ? 7.219 -10.459 3.133 1.00 97.31 225 ASP A C 1
ATOM 1810 O O . ASP A 1 225 ? 6.783 -10.676 4.260 1.00 97.31 225 ASP A O 1
ATOM 1814 N N . TRP A 1 226 ? 8.239 -9.640 2.901 1.00 98.44 226 TRP A N 1
ATOM 1815 C CA . TRP A 1 226 ? 8.973 -8.938 3.951 1.00 98.44 226 TRP A CA 1
ATOM 1816 C C . TRP A 1 226 ? 8.784 -7.444 3.785 1.00 98.44 226 TRP A C 1
ATOM 1818 O O . TRP A 1 226 ? 8.914 -6.939 2.671 1.00 98.44 226 TRP A O 1
ATOM 1828 N N . ALA A 1 227 ? 8.529 -6.746 4.887 1.00 98.44 227 ALA A N 1
ATOM 1829 C CA . ALA A 1 227 ? 8.440 -5.298 4.876 1.00 98.44 227 ALA A CA 1
ATOM 1830 C C . ALA A 1 227 ? 8.997 -4.685 6.152 1.00 98.44 227 ALA A C 1
ATOM 1832 O O . ALA A 1 227 ? 9.088 -5.317 7.208 1.00 98.44 227 ALA A O 1
ATOM 1833 N N . SER A 1 228 ? 9.302 -3.403 6.042 1.00 98.62 228 SER A N 1
ATOM 1834 C CA . SER A 1 228 ? 9.320 -2.510 7.189 1.00 98.62 228 SER A CA 1
ATOM 1835 C C . SER A 1 228 ? 8.017 -1.711 7.193 1.00 98.62 228 SER A C 1
ATOM 1837 O O . SER A 1 228 ? 7.572 -1.257 6.138 1.00 98.62 228 SER A O 1
ATOM 1839 N N . ILE A 1 229 ? 7.408 -1.518 8.363 1.00 98.56 229 ILE A N 1
ATOM 1840 C CA . ILE A 1 229 ? 6.175 -0.734 8.527 1.00 98.56 229 ILE A CA 1
ATOM 1841 C C . ILE A 1 229 ? 6.439 0.456 9.441 1.00 98.56 229 ILE A C 1
ATOM 1843 O O . ILE A 1 229 ? 7.0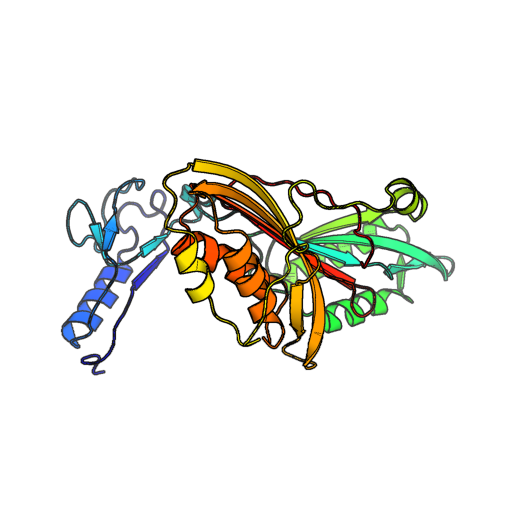11 0.295 10.518 1.00 98.56 229 ILE A O 1
ATOM 1847 N N . ASN A 1 230 ? 5.962 1.629 9.034 1.00 98.62 230 ASN A N 1
ATOM 1848 C CA . ASN A 1 230 ? 5.917 2.851 9.820 1.00 98.62 230 ASN A CA 1
ATOM 1849 C C . ASN A 1 230 ? 4.464 3.234 10.135 1.00 98.62 230 ASN A C 1
ATOM 1851 O O . ASN A 1 230 ? 3.596 3.213 9.265 1.00 98.62 230 ASN A O 1
ATOM 1855 N N . ILE A 1 231 ? 4.206 3.559 11.400 1.00 98.62 231 ILE A N 1
ATOM 1856 C CA . ILE A 1 231 ? 2.903 3.953 11.931 1.00 98.62 231 ILE A CA 1
ATOM 1857 C C . ILE A 1 231 ? 3.080 5.303 12.613 1.00 98.62 231 ILE A C 1
ATOM 1859 O O . ILE A 1 231 ? 3.748 5.404 13.643 1.00 98.62 231 ILE A O 1
ATOM 1863 N N . ILE A 1 232 ? 2.469 6.332 12.040 1.00 98.50 232 ILE A N 1
ATOM 1864 C CA . ILE A 1 232 ? 2.495 7.703 12.546 1.00 98.50 232 ILE A CA 1
ATOM 1865 C C . ILE A 1 232 ? 1.093 8.016 13.047 1.00 98.50 232 ILE A C 1
ATOM 1867 O O . ILE A 1 232 ? 0.124 7.841 12.310 1.00 98.50 232 ILE A O 1
ATOM 1871 N N . TYR A 1 233 ? 0.954 8.448 14.298 1.00 98.06 233 TYR A N 1
ATOM 1872 C CA . TYR A 1 233 ? -0.371 8.713 14.849 1.00 98.06 233 TYR A CA 1
ATOM 1873 C C . TYR A 1 233 ? -0.386 9.833 15.886 1.00 98.06 233 TYR A C 1
ATOM 1875 O O . TYR A 1 233 ? 0.601 10.081 16.578 1.00 98.06 233 TYR A O 1
ATOM 1883 N N . THR A 1 234 ? -1.553 10.468 16.019 1.00 97.88 234 THR A N 1
ATOM 1884 C CA . THR A 1 234 ? -1.909 11.341 17.144 1.00 97.88 234 THR A CA 1
ATOM 1885 C C . THR A 1 234 ? -3.164 10.792 17.809 1.00 97.88 234 THR A C 1
ATOM 1887 O O . THR A 1 234 ? -4.219 10.704 17.178 1.00 97.88 234 THR A O 1
ATOM 1890 N N . GLY A 1 235 ? -3.080 10.436 19.088 1.00 95.25 235 GLY A N 1
ATOM 1891 C CA . GLY A 1 235 ? -4.189 9.828 19.824 1.00 95.25 235 GLY A CA 1
ATOM 1892 C C . GLY A 1 235 ? -3.761 9.287 21.182 1.00 95.25 235 GLY A C 1
ATOM 1893 O O . GLY A 1 235 ? -2.697 9.646 21.685 1.00 95.25 235 GLY A O 1
ATOM 1894 N N . GLN A 1 236 ? -4.585 8.424 21.780 1.00 94.19 236 GLN A N 1
ATOM 1895 C CA . GLN A 1 236 ? -4.191 7.699 22.990 1.00 94.19 236 GLN A CA 1
ATOM 1896 C C . GLN A 1 236 ? -2.962 6.835 22.708 1.00 94.19 236 GLN A C 1
ATOM 1898 O O . GLN A 1 236 ? -2.884 6.180 21.667 1.00 94.19 236 GLN A O 1
ATOM 1903 N N . LYS A 1 237 ? -2.003 6.839 23.637 1.00 95.19 237 LYS A N 1
ATOM 1904 C CA . LYS A 1 237 ? -0.745 6.114 23.484 1.00 95.19 237 LYS A CA 1
ATOM 1905 C C . LYS A 1 237 ? -0.993 4.626 23.250 1.00 95.19 237 LYS A C 1
ATOM 1907 O O . LYS A 1 237 ? -1.537 3.928 24.102 1.00 95.19 237 LYS A O 1
ATOM 1912 N N . ILE A 1 238 ? -0.536 4.134 22.104 1.00 95.25 238 ILE A N 1
ATOM 1913 C CA . ILE A 1 238 ? -0.645 2.725 21.740 1.00 95.25 238 ILE A CA 1
ATOM 1914 C C . ILE A 1 238 ? 0.396 1.929 22.530 1.00 95.25 238 ILE A C 1
ATOM 1916 O O . ILE A 1 238 ? 1.563 2.316 22.628 1.00 95.25 238 ILE A O 1
ATOM 1920 N N . ASN A 1 239 ? 0.009 0.776 23.082 1.00 94.50 239 ASN A N 1
ATOM 1921 C CA . ASN A 1 239 ? 0.967 -0.101 23.739 1.00 94.50 239 ASN A CA 1
ATOM 1922 C C . ASN A 1 239 ? 1.894 -0.717 22.682 1.00 94.50 239 ASN A C 1
ATOM 1924 O O . ASN A 1 239 ? 1.501 -1.588 21.909 1.00 94.50 239 ASN A O 1
ATOM 1928 N N . HIS A 1 240 ? 3.154 -0.290 22.673 1.00 95.19 240 HIS A N 1
ATOM 1929 C CA . HIS A 1 240 ? 4.135 -0.724 21.677 1.00 95.19 240 HIS A CA 1
ATOM 1930 C C . HIS A 1 240 ? 4.377 -2.248 21.665 1.00 95.19 240 HIS A C 1
ATOM 1932 O O . HIS A 1 240 ? 4.687 -2.799 20.617 1.00 95.19 240 HIS A O 1
ATOM 1938 N N . ILE A 1 241 ? 4.259 -2.949 22.806 1.00 94.69 241 ILE A N 1
ATOM 1939 C CA . ILE A 1 241 ? 4.387 -4.424 22.849 1.00 94.69 241 ILE A CA 1
ATOM 1940 C C . ILE A 1 241 ? 3.172 -5.079 22.189 1.00 94.69 241 ILE A C 1
ATOM 1942 O O . ILE A 1 241 ? 3.318 -6.046 21.443 1.00 94.69 241 ILE A O 1
ATOM 1946 N N . ALA A 1 242 ? 1.976 -4.564 22.472 1.00 94.88 242 ALA A N 1
ATOM 1947 C CA . ALA A 1 242 ? 0.741 -5.035 21.861 1.00 94.88 242 ALA A CA 1
ATOM 1948 C C . ALA A 1 242 ? 0.766 -4.844 20.341 1.00 94.88 242 ALA A C 1
ATOM 1950 O O . ALA A 1 242 ? 0.441 -5.772 19.603 1.00 94.88 242 ALA A O 1
ATOM 1951 N N . LEU A 1 243 ? 1.229 -3.674 19.894 1.00 96.88 243 LEU A N 1
ATOM 1952 C CA . LEU A 1 243 ? 1.403 -3.352 18.484 1.00 96.88 243 LEU A CA 1
ATOM 1953 C C . LEU A 1 243 ? 2.405 -4.290 17.805 1.00 96.88 243 LEU A C 1
ATOM 1955 O O . LEU A 1 243 ? 2.084 -4.867 16.772 1.00 96.88 243 LEU A O 1
ATOM 1959 N N . LEU A 1 244 ? 3.578 -4.520 18.406 1.00 97.62 244 LEU A N 1
ATOM 1960 C CA . LEU A 1 244 ? 4.561 -5.446 17.840 1.00 97.62 244 LEU A CA 1
ATOM 1961 C C . LEU A 1 244 ? 4.001 -6.875 17.730 1.00 97.62 244 LEU A C 1
ATOM 1963 O O . LEU A 1 244 ? 4.137 -7.515 16.691 1.00 97.62 244 LEU A O 1
ATOM 1967 N N . LYS A 1 245 ? 3.319 -7.377 18.769 1.00 96.69 245 LYS A N 1
ATOM 1968 C CA . LYS A 1 245 ? 2.666 -8.699 18.723 1.00 96.69 245 LYS A CA 1
ATOM 1969 C C . LYS A 1 245 ? 1.602 -8.777 17.630 1.00 96.69 245 LYS A C 1
ATOM 1971 O O . LYS A 1 245 ? 1.491 -9.808 16.974 1.00 96.69 245 LYS A O 1
ATOM 1976 N N . TYR A 1 246 ? 0.835 -7.705 17.442 1.00 97.62 246 TYR A N 1
ATOM 1977 C CA . TYR A 1 246 ? -0.148 -7.596 16.371 1.00 97.62 246 TYR A CA 1
ATOM 1978 C C . TYR A 1 246 ? 0.514 -7.670 14.988 1.00 97.62 246 TYR A C 1
ATOM 1980 O O . TYR A 1 246 ? 0.113 -8.507 14.185 1.00 97.62 246 TYR A O 1
ATOM 1988 N N . LEU A 1 247 ? 1.577 -6.901 14.737 1.00 98.25 247 LEU A N 1
ATOM 1989 C CA . LEU A 1 247 ? 2.316 -6.955 13.468 1.00 98.25 247 LEU A CA 1
ATOM 1990 C C . LEU A 1 247 ? 2.929 -8.344 13.217 1.00 98.25 247 LEU A C 1
ATOM 1992 O O . LEU A 1 247 ? 2.819 -8.882 12.120 1.00 98.25 247 LEU A O 1
ATOM 1996 N N . ILE A 1 248 ? 3.496 -8.983 14.246 1.00 97.81 248 ILE A N 1
ATOM 1997 C CA . ILE A 1 248 ? 4.034 -10.353 14.155 1.00 97.81 248 ILE A CA 1
ATOM 1998 C C . ILE A 1 248 ? 2.930 -11.389 13.884 1.00 97.81 248 ILE A C 1
ATOM 2000 O O . ILE A 1 248 ? 3.205 -12.441 13.308 1.00 97.81 248 ILE A O 1
ATOM 2004 N N . SER A 1 249 ? 1.677 -11.113 14.250 1.00 97.88 249 SER A N 1
ATOM 2005 C CA . SER A 1 249 ? 0.557 -12.024 13.981 1.00 97.88 249 SER A CA 1
ATOM 2006 C C . SER A 1 249 ? 0.237 -12.176 12.486 1.00 97.88 249 SER A C 1
ATOM 2008 O O . SER A 1 249 ? -0.446 -13.116 12.102 1.00 97.88 249 SER A O 1
ATOM 2010 N N . PHE A 1 250 ? 0.782 -11.319 11.617 1.00 98.38 250 PHE A N 1
ATOM 2011 C CA . PHE A 1 250 ? 0.682 -11.481 10.162 1.00 98.38 250 PHE A CA 1
ATOM 2012 C C . PHE A 1 250 ? 1.642 -12.533 9.596 1.00 98.38 250 PHE A C 1
ATOM 2014 O O . PHE A 1 250 ? 1.535 -12.886 8.426 1.00 98.38 250 PHE A O 1
ATOM 2021 N N . ARG A 1 251 ? 2.560 -13.085 10.404 1.00 97.94 251 ARG A N 1
ATOM 2022 C CA . ARG A 1 251 ? 3.685 -13.905 9.921 1.00 97.94 251 ARG A CA 1
ATOM 2023 C C . ARG A 1 251 ? 3.274 -15.115 9.078 1.00 97.94 251 ARG A C 1
ATOM 2025 O O . ARG A 1 251 ? 4.046 -15.521 8.209 1.00 97.94 251 ARG A O 1
ATOM 2032 N N . THR A 1 252 ? 2.096 -15.686 9.305 1.00 96.12 252 THR A N 1
ATOM 2033 C CA . THR A 1 252 ? 1.537 -16.787 8.498 1.00 96.12 252 THR A CA 1
ATOM 2034 C C . THR A 1 252 ? 0.279 -16.389 7.720 1.00 96.12 252 THR A C 1
ATOM 2036 O O . THR A 1 252 ? -0.367 -17.251 7.131 1.00 96.12 252 THR A O 1
ATOM 2039 N N . HIS A 1 253 ? -0.082 -15.104 7.718 1.00 95.81 253 HIS A N 1
ATOM 2040 C CA . HIS A 1 253 ? -1.280 -14.588 7.066 1.00 95.81 253 HIS A CA 1
ATOM 2041 C C . HIS A 1 253 ? -1.067 -14.413 5.560 1.00 95.81 253 HIS A C 1
ATOM 2043 O O . HIS A 1 253 ? -0.040 -13.877 5.145 1.00 95.81 253 HIS A O 1
ATOM 2049 N N . ASN A 1 254 ? -2.042 -14.857 4.767 1.00 95.69 254 ASN A N 1
ATOM 2050 C CA . ASN A 1 254 ? -2.035 -14.763 3.311 1.00 95.69 254 ASN A CA 1
ATOM 2051 C C . ASN A 1 254 ? -2.892 -13.575 2.875 1.00 95.69 254 ASN A C 1
ATOM 2053 O O . ASN A 1 254 ? -4.105 -13.626 3.062 1.00 95.69 254 ASN A O 1
ATOM 2057 N N . GLU A 1 255 ? -2.280 -12.541 2.306 1.00 92.56 255 GLU A N 1
ATOM 2058 C CA . GLU A 1 255 ? -2.977 -11.314 1.902 1.00 92.56 255 GLU A CA 1
ATOM 2059 C C . GLU A 1 255 ? -2.064 -10.469 0.992 1.00 92.56 255 GLU A C 1
ATOM 2061 O O . GLU A 1 255 ? -0.835 -10.553 1.109 1.00 92.56 255 GLU A O 1
ATOM 2066 N N . PHE A 1 256 ? -2.625 -9.685 0.063 1.00 94.25 256 PHE A N 1
ATOM 2067 C CA . PHE A 1 256 ? -1.817 -8.778 -0.764 1.00 94.25 256 PHE A CA 1
ATOM 2068 C C . PHE A 1 256 ? -1.213 -7.639 0.076 1.00 94.25 256 PHE A C 1
ATOM 2070 O O . PHE A 1 256 ? -1.615 -7.395 1.216 1.00 94.25 256 PHE A O 1
ATOM 2077 N N . HIS A 1 257 ? -0.197 -6.951 -0.453 1.00 96.94 257 HIS A N 1
ATOM 2078 C CA . HIS A 1 257 ? 0.563 -5.956 0.316 1.00 96.94 257 HIS A CA 1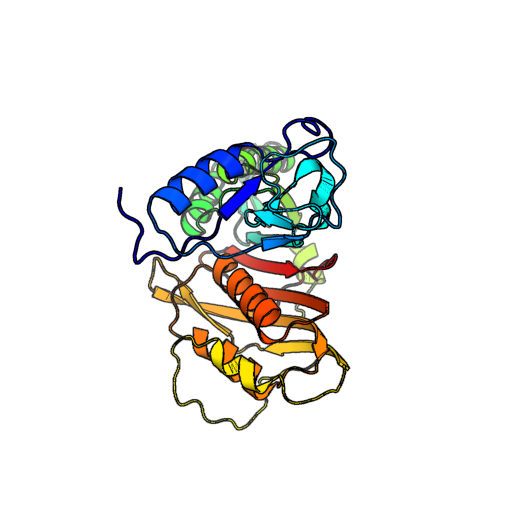
ATOM 2079 C C . HIS A 1 257 ? -0.322 -4.761 0.684 1.00 96.94 257 HIS A C 1
ATOM 2081 O O . HIS A 1 257 ? -0.324 -4.305 1.827 1.00 96.94 257 HIS A O 1
ATOM 2087 N N . GLU A 1 258 ? -1.101 -4.301 -0.288 1.00 94.94 258 GLU A N 1
ATOM 2088 C CA . GLU A 1 258 ? -2.085 -3.230 -0.212 1.00 94.94 258 GLU A CA 1
ATOM 2089 C C . GLU A 1 258 ? -3.156 -3.550 0.833 1.00 94.94 258 GLU A C 1
ATOM 2091 O O . GLU A 1 258 ? -3.418 -2.750 1.731 1.00 94.94 258 GLU A O 1
ATOM 2096 N N . GLU A 1 259 ? -3.714 -4.759 0.761 1.00 93.19 259 GLU A N 1
ATOM 2097 C CA . GLU A 1 259 ? -4.744 -5.258 1.674 1.00 93.19 259 GLU A CA 1
ATOM 2098 C C . GLU A 1 259 ? -4.216 -5.410 3.108 1.00 93.19 259 GLU A C 1
ATOM 2100 O O . GLU A 1 259 ? -4.892 -5.004 4.052 1.00 93.19 259 GLU A O 1
ATOM 2105 N N . CYS A 1 260 ? -2.982 -5.900 3.287 1.00 97.19 260 CYS A N 1
ATOM 2106 C CA . CYS A 1 260 ? -2.328 -5.958 4.596 1.00 97.19 260 CYS A CA 1
ATOM 2107 C C . CYS A 1 260 ? -2.274 -4.570 5.249 1.00 97.19 260 CYS A C 1
ATOM 2109 O O . CYS A 1 260 ? -2.557 -4.426 6.440 1.00 97.19 260 CYS A O 1
ATOM 2111 N N . ILE A 1 261 ? -1.906 -3.532 4.490 1.00 98.00 261 ILE A N 1
ATOM 2112 C CA . ILE A 1 261 ? -1.757 -2.179 5.041 1.00 98.00 261 ILE A CA 1
ATOM 2113 C C . ILE A 1 261 ? -3.110 -1.507 5.262 1.00 98.00 261 ILE A C 1
ATOM 2115 O O . ILE A 1 261 ? -3.296 -0.860 6.293 1.00 98.00 261 ILE A O 1
ATOM 2119 N N . GLU A 1 262 ? -4.076 -1.732 4.374 1.00 94.69 262 GLU A N 1
ATOM 2120 C CA . GLU A 1 262 ? -5.481 -1.366 4.576 1.00 94.69 262 GLU A CA 1
ATOM 2121 C C . GLU A 1 262 ? -6.038 -1.994 5.865 1.00 94.69 262 GLU A C 1
ATOM 2123 O O . GLU A 1 262 ? -6.656 -1.318 6.689 1.00 94.69 262 GLU A O 1
ATOM 2128 N N . ARG A 1 263 ? -5.760 -3.280 6.104 1.00 96.25 263 ARG A N 1
ATOM 2129 C CA . ARG A 1 263 ? -6.174 -3.995 7.315 1.00 96.25 263 ARG A CA 1
ATOM 2130 C C . ARG A 1 263 ? -5.522 -3.427 8.568 1.00 96.25 263 ARG A C 1
ATOM 2132 O O . ARG A 1 263 ? -6.221 -3.203 9.553 1.00 96.25 263 ARG A O 1
ATOM 2139 N N . ILE A 1 264 ? -4.213 -3.172 8.539 1.00 98.38 264 ILE A N 1
ATOM 2140 C CA . ILE A 1 264 ? -3.487 -2.580 9.673 1.00 98.38 264 ILE A CA 1
ATOM 2141 C C . ILE A 1 264 ? -4.031 -1.194 10.003 1.00 98.38 264 ILE A C 1
ATOM 2143 O O . ILE A 1 264 ? -4.293 -0.902 11.172 1.00 98.38 264 ILE A O 1
ATOM 2147 N N . PHE A 1 265 ? -4.245 -0.362 8.985 1.00 98.25 265 PHE A N 1
ATOM 2148 C CA . PHE A 1 265 ? -4.854 0.950 9.147 1.00 98.25 265 PHE A CA 1
ATOM 2149 C C . PHE A 1 265 ? -6.232 0.840 9.809 1.00 98.25 265 PHE A C 1
ATOM 2151 O O . PHE A 1 265 ? -6.461 1.442 10.858 1.00 98.25 265 PHE A O 1
ATOM 2158 N N . ASN A 1 266 ? -7.116 0.001 9.265 1.00 93.69 266 ASN A N 1
ATOM 2159 C CA . ASN A 1 266 ? -8.480 -0.161 9.763 1.00 93.69 266 ASN A CA 1
ATOM 2160 C C . ASN A 1 266 ? -8.538 -0.782 11.166 1.00 93.69 266 ASN A C 1
ATOM 2162 O O . ASN A 1 266 ? -9.342 -0.358 11.995 1.00 93.69 266 ASN A O 1
ATOM 2166 N N . ASP A 1 267 ? -7.695 -1.764 11.480 1.00 95.00 267 ASP A N 1
ATOM 2167 C CA . ASP A 1 267 ? -7.643 -2.360 12.817 1.00 95.00 267 ASP A CA 1
ATOM 2168 C C . ASP A 1 267 ? -7.188 -1.337 13.868 1.00 95.00 267 ASP A C 1
ATOM 2170 O O . ASP A 1 267 ? -7.791 -1.249 14.940 1.00 95.00 267 ASP A O 1
ATOM 2174 N N . ILE A 1 268 ? -6.162 -0.532 13.565 1.00 96.38 268 ILE A N 1
ATOM 2175 C CA . ILE A 1 268 ? -5.691 0.527 14.467 1.00 96.38 268 ILE A CA 1
ATOM 2176 C C . ILE A 1 268 ? -6.746 1.633 14.586 1.00 96.38 268 ILE A C 1
ATOM 2178 O O . ILE A 1 268 ? -7.053 2.047 15.705 1.00 96.38 268 ILE A O 1
ATOM 2182 N N . GLN A 1 269 ? -7.338 2.077 13.474 1.00 93.75 269 GLN A N 1
ATOM 2183 C CA . GLN A 1 269 ? -8.372 3.114 13.464 1.00 93.75 269 GLN A CA 1
ATOM 2184 C C . GLN A 1 269 ? -9.592 2.707 14.301 1.00 93.75 269 GLN A C 1
ATOM 2186 O O . GLN A 1 269 ? -10.093 3.514 15.079 1.00 93.75 269 GLN A O 1
ATOM 2191 N N . ASN A 1 270 ? -10.033 1.450 14.197 1.00 88.50 270 ASN A N 1
ATOM 2192 C CA . ASN A 1 270 ? -11.235 0.959 14.876 1.00 88.50 270 ASN A CA 1
ATOM 2193 C C . ASN A 1 270 ? -11.013 0.561 16.342 1.00 88.50 270 ASN A C 1
ATOM 2195 O O . ASN A 1 270 ? -11.954 0.599 17.132 1.00 88.50 270 ASN A O 1
ATOM 2199 N N . ILE A 1 271 ? -9.809 0.107 16.710 1.00 90.75 271 ILE A N 1
ATOM 2200 C CA . ILE A 1 271 ? -9.530 -0.389 18.070 1.00 90.75 271 ILE A CA 1
ATOM 2201 C C . ILE A 1 271 ? -8.859 0.681 18.929 1.00 90.75 271 ILE A C 1
ATOM 2203 O O . ILE A 1 271 ? -9.212 0.830 20.097 1.00 90.75 271 ILE A O 1
ATOM 2207 N N . CYS A 1 272 ? -7.883 1.402 18.376 1.00 92.62 272 CYS A N 1
ATOM 2208 C CA . CYS A 1 272 ? -7.124 2.419 19.104 1.00 92.62 272 CYS A CA 1
ATOM 2209 C C . CYS A 1 272 ? -7.724 3.826 18.945 1.00 92.62 272 CYS A C 1
ATOM 2211 O O . CYS A 1 272 ? -7.336 4.727 19.687 1.00 92.62 272 CYS A O 1
ATOM 2213 N N . CYS A 1 273 ? -8.631 4.021 17.980 1.00 91.69 273 CYS A N 1
ATOM 2214 C CA . CYS A 1 273 ? -9.329 5.280 17.702 1.00 91.69 273 CYS A CA 1
ATOM 2215 C C . CYS A 1 273 ? -8.425 6.533 17.697 1.00 91.69 273 CYS A C 1
ATOM 2217 O O . CYS A 1 273 ? -8.777 7.539 18.324 1.00 91.69 273 CYS A O 1
ATOM 2219 N N . PRO A 1 274 ? -7.245 6.517 17.038 1.00 94.50 274 PRO A N 1
ATOM 2220 C CA . PRO A 1 274 ? -6.426 7.714 16.924 1.00 94.50 274 PRO A CA 1
ATOM 2221 C C . PRO A 1 274 ? -7.165 8.794 16.124 1.00 94.50 274 PRO A C 1
ATOM 2223 O O . PRO A 1 274 ? -7.929 8.506 15.201 1.00 94.50 274 PRO A O 1
ATOM 2226 N N . LYS A 1 275 ? -6.898 10.059 16.459 1.00 93.75 275 LYS A N 1
ATOM 2227 C CA . LYS A 1 275 ? -7.426 11.210 15.716 1.00 93.75 275 LYS A CA 1
ATOM 2228 C C . LYS A 1 275 ? -6.726 11.368 14.368 1.00 93.75 275 LYS A C 1
ATOM 2230 O O . LYS A 1 275 ? -7.364 11.734 13.393 1.00 93.75 275 LYS A O 1
ATOM 2235 N N . LYS A 1 276 ? -5.414 11.121 14.329 1.00 97.25 276 LYS A N 1
ATOM 2236 C CA . LYS A 1 276 ? -4.598 11.112 13.108 1.00 97.25 276 LYS A CA 1
ATOM 2237 C C . LYS A 1 276 ? -3.884 9.777 13.011 1.00 97.25 276 LYS A C 1
ATOM 2239 O O . LYS A 1 276 ? -3.328 9.342 14.019 1.00 97.25 276 LYS A O 1
ATOM 2244 N N . LEU A 1 277 ? -3.880 9.161 11.840 1.00 98.00 277 LEU A N 1
ATOM 2245 C CA . LEU A 1 277 ? -3.223 7.890 11.585 1.00 98.00 277 LEU A CA 1
ATOM 2246 C C . LEU A 1 277 ? -2.695 7.866 10.157 1.00 98.00 277 LEU A C 1
ATOM 2248 O O . LEU A 1 277 ? -3.428 8.160 9.218 1.00 98.00 277 LEU A O 1
ATOM 2252 N N . THR A 1 278 ? -1.448 7.439 10.022 1.00 98.56 278 THR A N 1
ATOM 2253 C CA . THR A 1 278 ? -0.814 7.049 8.770 1.00 98.56 278 THR A CA 1
ATOM 2254 C C . THR A 1 278 ? -0.125 5.710 8.996 1.00 98.56 278 THR A C 1
ATOM 2256 O O . THR A 1 278 ? 0.625 5.548 9.960 1.00 98.56 278 THR A O 1
ATOM 2259 N N . VAL A 1 279 ? -0.355 4.756 8.102 1.00 98.62 279 VAL A N 1
ATOM 2260 C CA . VAL A 1 279 ? 0.376 3.489 8.040 1.00 98.62 279 VAL A CA 1
ATOM 2261 C C . VAL A 1 279 ? 1.053 3.426 6.681 1.00 98.62 279 VAL A C 1
ATOM 2263 O O . VAL A 1 279 ? 0.382 3.532 5.660 1.00 98.62 279 VAL A O 1
ATOM 2266 N N . TYR A 1 280 ? 2.371 3.264 6.666 1.00 98.62 280 TYR A N 1
ATOM 2267 C CA . TYR A 1 280 ? 3.175 3.164 5.452 1.00 98.62 280 TYR A CA 1
ATOM 2268 C C . TYR A 1 280 ? 4.069 1.936 5.534 1.00 98.62 280 TYR A C 1
ATOM 2270 O O . TYR A 1 280 ? 4.823 1.779 6.494 1.00 98.62 280 TYR A O 1
ATOM 2278 N N . ALA A 1 281 ? 4.006 1.072 4.527 1.00 98.44 281 ALA A N 1
ATOM 2279 C CA . ALA A 1 281 ? 4.895 -0.071 4.417 1.00 98.44 281 ALA A CA 1
ATOM 2280 C C . ALA A 1 281 ? 5.836 0.058 3.227 1.00 98.44 281 ALA A C 1
ATOM 2282 O O . ALA A 1 281 ? 5.491 0.606 2.183 1.00 98.44 281 ALA A O 1
ATOM 2283 N N . ARG A 1 282 ? 7.029 -0.497 3.403 1.00 98.50 282 ARG A N 1
ATOM 2284 C CA . ARG A 1 282 ? 8.077 -0.601 2.393 1.00 98.50 282 ARG A CA 1
ATOM 2285 C C . ARG A 1 282 ? 8.414 -2.083 2.247 1.00 98.50 282 ARG A C 1
ATOM 2287 O O . ARG A 1 282 ? 9.151 -2.614 3.084 1.00 98.50 282 ARG A O 1
ATOM 2294 N N . TYR A 1 283 ? 7.813 -2.761 1.267 1.00 98.50 283 TYR A N 1
ATOM 2295 C CA . TYR A 1 283 ? 8.075 -4.184 1.027 1.00 98.50 283 TYR A CA 1
ATOM 2296 C C . TYR A 1 283 ? 9.363 -4.379 0.232 1.00 98.50 283 TYR A C 1
ATOM 2298 O O . TYR A 1 283 ? 9.784 -3.511 -0.533 1.00 98.50 283 TYR A O 1
ATOM 2306 N N . ASN A 1 284 ? 9.987 -5.538 0.410 1.00 97.56 284 ASN A N 1
ATOM 2307 C CA . ASN A 1 284 ? 11.094 -5.969 -0.430 1.00 97.56 284 ASN A CA 1
ATOM 2308 C C . ASN A 1 284 ? 10.590 -6.325 -1.831 1.00 97.56 284 ASN A C 1
ATOM 2310 O O . ASN A 1 284 ? 9.466 -6.807 -1.993 1.00 97.56 284 ASN A O 1
ATOM 2314 N N . ARG A 1 285 ? 11.448 -6.160 -2.839 1.00 95.81 285 ARG A N 1
ATOM 2315 C CA . ARG A 1 285 ? 11.070 -6.482 -4.214 1.00 95.81 285 ARG A CA 1
ATOM 2316 C C . ARG A 1 285 ? 10.842 -7.980 -4.444 1.00 95.81 285 ARG A C 1
ATOM 2318 O O . ARG A 1 285 ? 11.554 -8.832 -3.906 1.00 95.81 285 ARG A O 1
ATOM 2325 N N . ARG A 1 286 ? 9.936 -8.295 -5.367 1.00 92.19 286 ARG A N 1
ATOM 2326 C CA . ARG A 1 286 ? 9.788 -9.609 -6.001 1.00 92.19 286 ARG A CA 1
ATOM 2327 C C . ARG A 1 286 ? 9.840 -9.465 -7.508 1.00 92.19 286 ARG A C 1
ATOM 2329 O O . ARG A 1 286 ? 9.087 -8.703 -8.096 1.00 92.19 286 ARG A O 1
ATOM 2336 N N . GLY A 1 287 ? 10.745 -10.214 -8.138 1.00 90.69 287 GLY A N 1
ATOM 2337 C CA . GLY A 1 287 ? 10.894 -10.195 -9.592 1.00 90.69 287 GLY A CA 1
ATOM 2338 C C . GLY A 1 287 ? 11.129 -8.795 -10.166 1.00 90.69 287 GLY A C 1
ATOM 2339 O O . GLY A 1 287 ? 10.504 -8.467 -11.166 1.00 90.69 287 GLY A O 1
ATOM 2340 N N . GLY A 1 288 ? 11.971 -7.993 -9.507 1.00 95.19 288 GLY A N 1
ATOM 2341 C CA . GLY A 1 288 ? 12.336 -6.652 -9.970 1.00 95.19 288 GLY A CA 1
ATOM 2342 C C . GLY A 1 288 ? 11.385 -5.530 -9.552 1.00 95.19 288 GLY A C 1
ATOM 2343 O O . GLY A 1 288 ? 11.629 -4.384 -9.922 1.00 95.19 288 GLY A O 1
ATOM 2344 N N . ILE A 1 289 ? 10.330 -5.829 -8.786 1.00 97.38 289 ILE A N 1
ATOM 2345 C CA . ILE A 1 289 ? 9.274 -4.870 -8.433 1.00 97.38 289 ILE A CA 1
ATOM 2346 C C . ILE A 1 289 ? 9.046 -4.858 -6.924 1.00 97.38 289 ILE A C 1
ATOM 2348 O O . ILE A 1 289 ? 8.828 -5.919 -6.342 1.00 97.38 289 ILE A O 1
ATOM 2352 N N . ASP A 1 290 ? 9.073 -3.683 -6.296 1.00 97.50 290 ASP A N 1
ATOM 2353 C CA . ASP A 1 290 ? 8.573 -3.502 -4.927 1.00 97.50 290 ASP A CA 1
ATOM 2354 C C . ASP A 1 290 ? 7.233 -2.756 -4.898 1.00 97.50 290 ASP A C 1
ATOM 2356 O O . ASP A 1 290 ? 6.866 -2.074 -5.856 1.00 97.50 290 ASP A O 1
ATOM 2360 N N . ILE A 1 291 ? 6.500 -2.915 -3.792 1.00 97.56 291 ILE A N 1
ATOM 2361 C CA . ILE A 1 291 ? 5.202 -2.277 -3.556 1.00 97.56 291 ILE A CA 1
ATOM 2362 C C . ILE A 1 291 ? 5.249 -1.619 -2.179 1.00 97.56 291 ILE A C 1
ATOM 2364 O O . ILE A 1 291 ? 5.591 -2.248 -1.178 1.00 97.56 291 ILE A O 1
ATOM 2368 N N . ASN A 1 292 ? 4.919 -0.336 -2.116 1.00 98.00 292 ASN A N 1
ATOM 2369 C CA . ASN A 1 292 ? 5.053 0.491 -0.922 1.00 98.00 292 ASN A CA 1
ATOM 2370 C C . ASN A 1 292 ? 3.725 1.203 -0.627 1.00 98.00 292 ASN A C 1
ATOM 2372 O O . ASN A 1 292 ? 3.585 2.400 -0.900 1.00 98.00 292 ASN A O 1
ATOM 2376 N N . PRO A 1 293 ? 2.716 0.465 -0.141 1.00 97.44 293 PRO A N 1
ATOM 2377 C CA . PRO A 1 293 ? 1.394 1.012 0.111 1.00 97.44 293 PRO A CA 1
ATOM 2378 C C . PRO A 1 293 ? 1.393 1.883 1.370 1.00 97.44 293 PRO A C 1
ATOM 2380 O O . PRO A 1 293 ? 2.005 1.542 2.390 1.00 97.44 293 PRO A O 1
ATOM 2383 N N . TRP A 1 294 ? 0.660 2.993 1.321 1.00 97.81 294 TRP A N 1
ATOM 2384 C CA . TRP A 1 294 ? 0.320 3.770 2.511 1.00 97.81 294 TRP A CA 1
ATOM 2385 C C . TRP A 1 294 ? -1.159 4.140 2.558 1.00 97.81 294 TRP A C 1
ATOM 2387 O O . TRP A 1 294 ? -1.814 4.291 1.525 1.00 97.81 294 TRP A O 1
ATOM 2397 N N . ARG A 1 295 ? -1.675 4.278 3.781 1.00 96.94 295 ARG A N 1
ATOM 2398 C CA . ARG A 1 295 ? -3.056 4.654 4.121 1.00 96.94 295 ARG A CA 1
ATOM 2399 C C . ARG A 1 295 ? -3.026 5.718 5.212 1.00 96.94 295 ARG A C 1
ATOM 2401 O O . ARG A 1 295 ? -2.245 5.588 6.155 1.00 96.94 295 ARG A O 1
ATOM 2408 N N . SER A 1 296 ? -3.821 6.775 5.084 1.00 96.75 296 SER A N 1
ATOM 2409 C CA . SER A 1 296 ? -3.758 7.936 5.973 1.00 96.75 296 SER A CA 1
ATOM 2410 C C . SER A 1 296 ? -5.078 8.703 6.051 1.00 96.75 296 SER A C 1
ATOM 2412 O O . SER A 1 296 ? -5.649 9.050 5.027 1.00 96.75 296 SER A O 1
ATOM 2414 N N . ASN A 1 297 ? -5.537 9.066 7.250 1.00 94.38 297 ASN A N 1
ATOM 2415 C CA . ASN A 1 297 ? -6.704 9.958 7.418 1.00 94.38 297 ASN A CA 1
ATOM 2416 C C . ASN A 1 297 ? -6.343 11.455 7.420 1.00 94.38 297 ASN A C 1
ATOM 2418 O O . ASN A 1 297 ? -7.170 12.308 7.729 1.00 94.38 297 ASN A O 1
ATOM 2422 N N . ILE A 1 298 ? -5.090 11.768 7.104 1.00 93.06 298 ILE A N 1
ATOM 2423 C CA . ILE A 1 298 ? -4.573 13.116 6.887 1.00 93.06 298 ILE A CA 1
ATOM 2424 C C . ILE A 1 298 ? -3.703 13.119 5.633 1.00 93.06 298 ILE A C 1
ATOM 2426 O O . ILE A 1 298 ? -3.201 12.068 5.226 1.00 93.06 298 ILE A O 1
ATOM 2430 N N . PHE A 1 299 ? -3.455 14.296 5.063 1.00 91.88 299 PHE A N 1
ATOM 2431 C CA . PHE A 1 299 ? -2.464 14.433 4.000 1.00 91.88 299 PHE A CA 1
ATOM 2432 C C . PHE A 1 299 ? -1.106 13.863 4.445 1.00 91.88 299 PHE A C 1
ATOM 2434 O O . PHE A 1 299 ? -0.628 14.153 5.546 1.00 91.88 299 PHE A O 1
ATOM 2441 N N . PHE A 1 300 ? -0.495 13.051 3.584 1.00 93.06 300 PHE A N 1
ATOM 2442 C CA . PHE A 1 300 ? 0.788 12.408 3.831 1.00 93.06 300 PHE A CA 1
ATOM 2443 C C . PHE A 1 300 ? 1.598 12.329 2.540 1.00 93.06 300 PHE A C 1
ATOM 2445 O O . PHE A 1 300 ? 1.096 11.901 1.501 1.00 93.06 300 PHE A O 1
ATOM 2452 N N . GLU A 1 301 ? 2.872 12.696 2.631 1.00 92.00 301 GLU A N 1
ATOM 2453 C CA . GLU A 1 301 ? 3.842 12.540 1.556 1.00 92.00 301 GLU A CA 1
ATOM 2454 C C . GLU A 1 301 ? 5.034 11.728 2.087 1.00 92.00 301 GLU A C 1
ATOM 2456 O O . GLU A 1 301 ? 5.762 12.204 2.966 1.00 92.00 301 GLU A O 1
ATOM 2461 N N . PRO A 1 302 ? 5.224 10.477 1.629 1.00 92.56 302 PRO A N 1
ATOM 2462 C CA . PRO A 1 302 ? 6.309 9.643 2.120 1.00 92.56 302 PRO A CA 1
ATOM 2463 C C . PRO A 1 302 ? 7.660 10.041 1.521 1.00 92.56 302 PRO A C 1
ATOM 2465 O O . PRO A 1 302 ? 7.759 10.511 0.389 1.00 92.56 302 PRO A O 1
ATOM 2468 N N . SER A 1 303 ? 8.737 9.693 2.229 1.00 92.12 303 SER A N 1
ATOM 2469 C CA . SER A 1 303 ? 10.029 9.515 1.566 1.00 92.12 303 SER A CA 1
ATOM 2470 C C . SER A 1 303 ? 9.964 8.314 0.617 1.00 92.12 303 SER A C 1
ATOM 2472 O O . SER A 1 303 ? 9.469 7.236 0.972 1.00 92.12 303 SER A O 1
ATOM 2474 N N . PHE A 1 304 ? 10.500 8.502 -0.586 1.00 91.81 304 PHE A N 1
ATOM 2475 C CA . PHE A 1 304 ? 10.586 7.471 -1.621 1.00 91.81 304 PHE A CA 1
ATOM 2476 C C . PHE A 1 304 ? 11.969 6.813 -1.703 1.00 91.81 304 PHE A C 1
ATOM 2478 O O . PHE A 1 304 ? 12.168 5.924 -2.529 1.00 91.81 304 PHE A O 1
ATOM 2485 N N . VAL A 1 305 ? 12.923 7.241 -0.870 1.00 94.69 305 VAL A N 1
ATOM 2486 C CA . VAL A 1 305 ? 14.261 6.640 -0.813 1.00 94.69 305 VAL A CA 1
ATOM 2487 C C . VAL A 1 305 ? 14.147 5.216 -0.272 1.00 94.69 305 VAL A C 1
ATOM 2489 O O . VAL A 1 305 ? 13.464 4.975 0.726 1.00 94.69 305 VAL A O 1
ATOM 2492 N N . ARG A 1 306 ? 14.823 4.266 -0.925 1.00 96.25 306 ARG A N 1
ATOM 2493 C CA . ARG A 1 306 ? 14.762 2.852 -0.545 1.00 96.25 306 ARG A CA 1
ATOM 2494 C C . ARG A 1 306 ? 15.303 2.594 0.859 1.00 96.25 306 ARG A C 1
ATOM 2496 O O . ARG A 1 306 ? 16.266 3.224 1.293 1.00 96.25 306 ARG A O 1
ATOM 2503 N N . LEU A 1 307 ? 14.709 1.621 1.540 1.00 97.38 307 LEU A N 1
ATOM 2504 C CA . LEU A 1 307 ? 15.247 1.038 2.764 1.00 97.38 307 LEU A CA 1
ATOM 2505 C C . LEU A 1 307 ? 16.262 -0.063 2.434 1.00 97.38 307 LEU A C 1
ATOM 2507 O O . LEU A 1 307 ? 16.344 -0.543 1.306 1.00 97.38 307 LEU A O 1
ATOM 2511 N N . ALA A 1 308 ? 17.019 -0.494 3.442 1.00 96.88 308 ALA A N 1
ATOM 2512 C CA . ALA A 1 308 ? 18.171 -1.379 3.265 1.00 96.88 308 ALA A CA 1
ATOM 2513 C C . ALA A 1 308 ? 17.871 -2.739 2.604 1.00 96.88 308 ALA A C 1
ATOM 2515 O O . ALA A 1 308 ? 18.762 -3.314 1.989 1.00 96.88 308 ALA A O 1
ATOM 2516 N N . ARG A 1 309 ? 16.649 -3.272 2.741 1.00 96.38 309 ARG A N 1
ATOM 2517 C CA . ARG A 1 309 ? 16.279 -4.616 2.249 1.00 96.38 309 ARG A CA 1
ATOM 2518 C C . ARG A 1 309 ? 15.503 -4.618 0.926 1.00 96.38 309 ARG A C 1
ATOM 2520 O O . ARG A 1 309 ? 15.127 -5.695 0.470 1.00 96.38 309 ARG A O 1
ATOM 2527 N N . GLN A 1 310 ? 15.228 -3.445 0.354 1.00 94.69 310 GLN A N 1
ATOM 2528 C CA . GLN A 1 310 ? 14.331 -3.311 -0.795 1.00 94.69 310 GLN A CA 1
ATOM 2529 C C . GLN A 1 310 ? 14.985 -3.572 -2.135 1.00 94.69 310 GLN A C 1
ATOM 2531 O O . GLN A 1 310 ? 16.059 -3.002 -2.438 1.00 94.69 310 GLN A O 1
#

Secondary structure (DSSP, 8-state):
---TT-EEE-EEE--TTTTGGGTTTHHHHHHHHHHHTT-EEE-EEE-TT---S--TTBSSSSEEESEEE-HHHHGGGSPEEEEEEEEEEEEEE-TT--EEEEEEEEEEETT---PPPHHHHHHHHHHGGG-B-SSHHHHHHHHHHHHHHHHTS-EEEEEE-HHHHHHH--B---SEE-----------S--GGGGGGGGG---EEEEEEEEEEEEEE-TTT-PEEEEEEEEEEEEEPP-HHHHHHHHHTTTT-B--HHHHHHHHHHHHHHHH--SEEEEEEEEPPBTTEEEEEEEESS------SPBTT-